Protein AF-A0A8H4V4K2-F1 (afdb_monomer)

Sequence (209 aa):
MARGRGGNNQKRHMGRNEYFRQKRDDGNDREVKKDRNDEEQAQKKRKIENGEVSVPIYATQFSAEDIAAEERRPKKKVAVMIGYSGTGYHGMQLSPTEKTIEGDLFAAFVAAGAISKANAADPKKSSLVRCARTDRGVHAAGNVVSLKLIVEDPDIVKKINDNLNPQIRVWGYETVTKGFSCYQLCDSRMYEYLIPTHCFLPPHPSTHL

pLDDT: mean 86.96, std 14.96, range [31.67, 98.56]

Nearest PDB structures (foldseek):
  7r9g-assembly1_A-2  TM=9.552E-01  e=1.591E-13  Saccharomyces cerevisiae
  4nz6-assembly1_A  TM=9.590E-01  e=2.222E-11  Homo sapiens
  4nz6-assembly2_B  TM=9.434E-01  e=3.619E-11  Homo sapiens
  4j37-assembly1_A  TM=9.431E-01  e=5.546E-11  Homo sapiens
  4its-assembly1_A  TM=9.513E-01  e=9.033E-11  Homo sapiens

Secondary structure (DSSP, 8-state):
-------SSGGGS--HHHHHHHHHHHHHHHHHHHHHHHHHHHHHHHHHHTTSSPPPTT-----HHHHHSS--PPPEEEEEEEEE--TTS--SS--SSS--HHHHHHHHHHHTTSS-GGGTT-GGGGT-EES----TT--EEEEEEEEEE---STTHHHHHHHTS-TTEEEEEEEE--TT--TTTS-----------GGGGSPPPTT---

Solvent-accessible surface area (backbone atoms only — not comparable to full-atom values): 12306 Å² total; per-residue (Å²): 144,81,88,79,90,82,86,80,74,72,79,83,75,60,51,75,69,56,50,55,50,51,52,50,51,58,45,52,55,49,48,58,53,47,53,52,53,53,49,54,51,51,54,54,50,50,35,38,74,70,66,77,38,80,78,38,76,44,40,49,86,70,54,73,65,62,42,69,70,51,80,90,71,76,67,43,33,30,41,36,37,30,28,35,60,17,70,93,27,64,11,41,52,76,43,57,85,51,60,14,52,45,27,54,50,49,41,11,31,34,74,46,57,25,34,55,64,87,41,29,60,39,64,73,77,33,55,65,42,55,42,68,85,42,55,63,49,46,63,36,82,76,41,40,35,18,30,44,32,40,68,88,54,92,58,46,57,57,45,26,40,77,57,35,61,91,57,42,42,62,80,46,72,45,84,49,60,88,84,68,44,48,45,80,72,53,86,79,85,90,85,84,84,94,70,69,74,74,77,73,55,76,78,58,94,87,62,83,127

Foldseek 3Di:
DDDDDDPDPPVVPDDPVRVVVVVVVVVVVVVVVVVVVVVVVVVVVVCCVVVVDPQQLLADADDPVQLVPDDDADWFKKKWKKWFFLPLFQWQDRDSYTHHPVSLLLSLLVQLQFDRNVCRRDQVVFVKAWQDTTGHRDTGGITIIITITRCPDVCSQVSSVVSHDPRMHTPDMDGDDPPDHSNVPDDDDDDDDDDPPCVPDDPDPPDDD

Structure (mmCIF, N/CA/C/O backbone):
data_AF-A0A8H4V4K2-F1
#
_entry.id   AF-A0A8H4V4K2-F1
#
loop_
_atom_site.group_PDB
_atom_site.id
_atom_site.type_symbol
_atom_site.label_atom_id
_atom_site.label_alt_id
_atom_site.label_comp_id
_atom_site.label_asym_id
_atom_site.label_entity_id
_atom_site.label_seq_id
_atom_site.pdbx_PDB_ins_code
_atom_site.Cartn_x
_atom_site.Cartn_y
_atom_site.Cartn_z
_atom_site.occupancy
_atom_site.B_iso_or_equiv
_atom_site.auth_seq_id
_atom_site.auth_comp_id
_atom_site.auth_asym_id
_atom_site.auth_atom_id
_atom_site.pdbx_PDB_model_num
ATOM 1 N N . MET A 1 1 ? 28.952 28.491 10.799 1.00 36.34 1 MET A N 1
ATOM 2 C CA . MET A 1 1 ? 27.536 28.113 11.008 1.00 36.34 1 MET A CA 1
ATOM 3 C C . MET A 1 1 ? 27.398 26.607 10.816 1.00 36.34 1 MET A C 1
ATOM 5 O O . MET A 1 1 ? 27.381 26.151 9.685 1.00 36.34 1 MET A O 1
ATOM 9 N N . ALA A 1 2 ? 27.362 25.833 11.902 1.00 31.67 2 ALA A N 1
ATOM 10 C CA . ALA A 1 2 ? 27.159 24.384 11.865 1.00 31.67 2 ALA A CA 1
ATOM 11 C C . ALA A 1 2 ? 26.102 24.022 12.917 1.00 31.67 2 ALA A C 1
ATOM 13 O O . ALA A 1 2 ? 26.291 24.281 14.103 1.00 31.67 2 ALA A O 1
ATOM 14 N N . ARG A 1 3 ? 24.953 23.492 12.478 1.00 37.31 3 ARG A N 1
ATOM 15 C CA . ARG A 1 3 ? 23.871 23.032 13.360 1.00 37.31 3 ARG A CA 1
ATOM 16 C C . ARG A 1 3 ? 24.157 21.587 13.769 1.00 37.31 3 ARG A C 1
ATOM 18 O O . ARG A 1 3 ? 24.018 20.673 12.960 1.00 37.31 3 ARG A O 1
ATOM 25 N N . GLY A 1 4 ? 24.587 21.402 15.015 1.00 33.19 4 GLY A N 1
ATOM 26 C CA . GLY A 1 4 ? 24.860 20.097 15.609 1.00 33.19 4 GLY A CA 1
ATOM 27 C C . GLY A 1 4 ? 23.588 19.278 15.835 1.00 33.19 4 GLY A C 1
ATOM 28 O O . GLY A 1 4 ? 22.634 19.737 16.460 1.00 33.19 4 GLY A O 1
ATOM 29 N N . ARG A 1 5 ? 23.600 18.038 15.337 1.00 45.97 5 ARG A N 1
ATOM 30 C CA . ARG A 1 5 ? 22.700 16.953 15.744 1.00 45.97 5 ARG A CA 1
ATOM 31 C C . ARG A 1 5 ? 23.071 16.526 17.166 1.00 45.97 5 ARG A C 1
ATOM 33 O O . ARG A 1 5 ? 24.151 15.988 17.375 1.00 45.97 5 ARG A O 1
ATOM 40 N N . GLY A 1 6 ? 22.172 16.721 18.123 1.00 38.62 6 GLY A N 1
ATOM 41 C CA . GLY A 1 6 ? 22.368 16.274 19.502 1.00 38.62 6 GLY A CA 1
ATOM 42 C C . GLY A 1 6 ? 21.036 16.156 20.224 1.00 38.62 6 GLY A C 1
ATOM 43 O O . GLY A 1 6 ? 20.656 17.046 20.968 1.00 38.62 6 GLY A O 1
ATOM 44 N N . GLY A 1 7 ? 20.296 15.078 19.976 1.00 42.97 7 GLY A N 1
ATOM 45 C CA . GLY A 1 7 ? 18.963 14.894 20.547 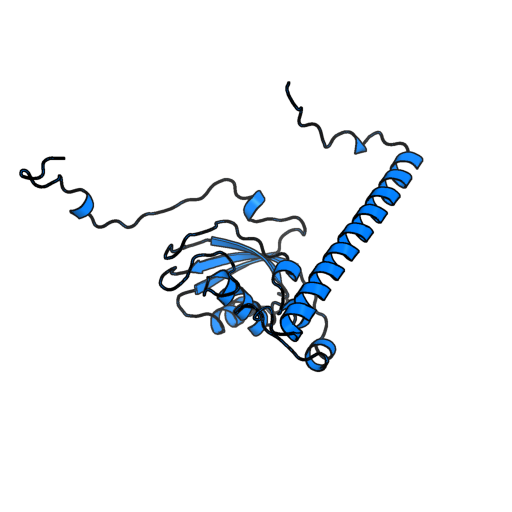1.00 42.97 7 GLY A CA 1
ATOM 46 C C . GLY A 1 7 ? 18.702 13.448 20.923 1.00 42.97 7 GLY A C 1
ATOM 47 O O . GLY A 1 7 ? 17.895 12.798 20.274 1.00 42.97 7 GLY A O 1
ATOM 48 N N . ASN A 1 8 ? 19.402 12.929 21.938 1.00 46.03 8 ASN A N 1
ATOM 49 C CA . ASN A 1 8 ? 18.908 11.753 22.672 1.00 46.03 8 ASN A CA 1
ATOM 50 C C . ASN A 1 8 ? 19.515 11.516 24.070 1.00 46.03 8 ASN A C 1
ATOM 52 O O . ASN A 1 8 ? 19.038 10.634 24.775 1.00 46.03 8 ASN A O 1
ATOM 56 N N . ASN A 1 9 ? 20.498 12.309 24.524 1.00 44.25 9 ASN A N 1
ATOM 57 C CA . ASN A 1 9 ? 21.134 12.105 25.839 1.00 44.25 9 ASN A CA 1
ATOM 58 C C . ASN A 1 9 ? 20.601 12.987 26.989 1.00 44.25 9 ASN A C 1
ATOM 60 O O . ASN A 1 9 ? 20.901 12.700 28.142 1.00 44.25 9 ASN A O 1
ATOM 64 N N . GLN A 1 10 ? 19.771 14.007 26.733 1.00 49.66 10 GLN A N 1
ATOM 65 C CA . GLN A 1 10 ? 19.288 14.920 27.792 1.00 49.66 10 GLN A CA 1
ATOM 66 C C . GLN A 1 10 ? 18.254 14.301 28.749 1.00 49.66 10 GLN A C 1
ATOM 68 O O . GLN A 1 10 ? 18.107 14.756 29.878 1.00 49.66 10 GLN A O 1
ATOM 73 N N . LYS A 1 11 ? 17.559 13.226 28.352 1.00 51.91 11 LYS A N 1
ATOM 74 C CA . LYS A 1 11 ? 16.474 12.636 29.164 1.00 51.91 11 LYS A CA 1
ATOM 75 C C . LYS A 1 11 ? 16.954 11.882 30.409 1.00 51.91 11 LYS A C 1
ATOM 77 O O . LYS A 1 11 ? 16.136 11.567 31.265 1.00 51.91 11 LYS A O 1
ATOM 82 N N . ARG A 1 12 ? 18.252 11.574 30.512 1.00 51.31 12 ARG A N 1
ATOM 83 C CA . ARG A 1 12 ? 18.821 10.799 31.629 1.00 51.31 12 ARG A CA 1
ATOM 84 C C . ARG A 1 12 ? 19.111 11.637 32.883 1.00 51.31 12 ARG A C 1
ATOM 86 O O . ARG A 1 12 ? 19.290 11.052 33.941 1.00 51.31 12 ARG A O 1
ATOM 93 N N . HIS A 1 13 ? 19.108 12.968 32.774 1.00 54.88 13 HIS A N 1
ATOM 94 C CA . HIS A 1 13 ? 19.463 13.898 33.858 1.00 54.88 13 HIS A CA 1
ATOM 95 C C . HIS A 1 13 ? 18.338 14.876 34.244 1.00 54.88 13 HIS A C 1
ATOM 97 O O . HIS A 1 13 ? 18.591 15.879 34.902 1.00 54.88 13 HIS A O 1
ATOM 103 N N . MET A 1 14 ? 17.094 14.608 33.840 1.00 63.53 14 MET A N 1
ATOM 104 C CA . MET A 1 14 ? 15.964 15.494 34.141 1.00 63.53 14 MET A CA 1
ATOM 105 C C . MET A 1 14 ? 15.495 15.323 35.589 1.00 63.53 14 MET A C 1
ATOM 107 O O . MET A 1 14 ? 15.204 14.208 36.030 1.00 63.53 14 MET A O 1
ATOM 111 N N . GLY A 1 15 ? 15.365 16.434 36.318 1.00 71.88 15 GLY A N 1
ATOM 112 C CA . GLY A 1 15 ? 14.760 16.438 37.648 1.00 71.88 15 GLY A CA 1
ATOM 113 C C . GLY A 1 15 ? 13.276 16.055 37.589 1.00 71.88 15 GLY A C 1
ATOM 114 O O . GLY A 1 15 ? 12.582 16.345 36.614 1.00 71.88 15 GLY A O 1
ATOM 115 N N . ARG A 1 16 ? 12.749 15.427 38.651 1.00 68.69 16 ARG A N 1
ATOM 116 C CA . ARG A 1 16 ? 11.359 14.922 38.709 1.00 68.69 16 ARG A CA 1
ATOM 117 C C . ARG A 1 16 ? 10.318 15.980 38.306 1.00 68.69 16 ARG A C 1
ATOM 119 O O . ARG A 1 16 ? 9.419 15.681 37.526 1.00 68.69 16 ARG A O 1
ATOM 126 N N . ASN A 1 17 ? 10.465 17.218 38.783 1.00 68.56 17 ASN A N 1
ATOM 127 C CA . ASN A 1 17 ? 9.559 18.326 38.448 1.00 68.56 17 ASN A CA 1
ATOM 128 C C . ASN A 1 17 ? 9.673 18.780 36.984 1.00 68.56 17 ASN A C 1
ATOM 130 O O . ASN A 1 17 ? 8.670 19.145 36.375 1.00 68.56 17 ASN A O 1
ATOM 134 N N . GLU A 1 18 ? 10.872 18.728 36.411 1.00 70.12 18 GLU A N 1
ATOM 135 C CA . GLU A 1 18 ? 11.143 19.093 35.018 1.00 70.12 18 GLU A CA 1
ATOM 136 C C . GLU A 1 18 ? 10.547 18.058 34.055 1.00 70.12 18 GLU A C 1
ATOM 138 O O . GLU A 1 18 ? 9.892 18.413 33.078 1.00 70.12 18 GLU A O 1
ATOM 143 N N . TYR A 1 19 ? 10.649 16.770 34.406 1.00 66.75 19 TYR A N 1
ATOM 144 C CA . TYR A 1 19 ? 9.988 15.676 33.692 1.00 66.75 19 TYR A CA 1
ATOM 145 C C . TYR A 1 19 ? 8.457 15.822 33.686 1.00 66.75 19 TYR A C 1
ATOM 147 O O . TYR A 1 19 ? 7.816 15.606 32.657 1.00 66.75 19 TYR A O 1
ATOM 155 N N . PHE A 1 20 ? 7.853 16.207 34.819 1.00 67.50 20 PHE A N 1
ATOM 156 C CA . PHE A 1 20 ? 6.406 16.435 34.895 1.00 67.50 20 PHE A CA 1
ATOM 157 C C . PHE A 1 20 ? 5.950 17.670 34.106 1.00 67.50 20 PHE A C 1
ATOM 159 O O . PHE A 1 20 ? 4.888 17.607 33.488 1.00 67.50 20 PHE A O 1
ATOM 166 N N . ARG A 1 21 ? 6.732 18.761 34.080 1.00 65.50 21 ARG A N 1
ATOM 167 C CA . ARG A 1 21 ? 6.444 19.938 33.235 1.00 65.50 21 ARG A CA 1
ATOM 168 C C . ARG A 1 21 ? 6.531 19.599 31.749 1.00 65.50 21 ARG A C 1
ATOM 170 O O . ARG A 1 21 ? 5.562 19.828 31.038 1.00 65.50 21 ARG A O 1
ATOM 177 N N . GLN A 1 22 ? 7.603 18.936 31.313 1.00 71.00 22 GLN A N 1
ATOM 178 C CA . GLN A 1 22 ? 7.749 18.508 29.919 1.00 71.00 22 GLN A CA 1
ATOM 179 C C . GLN A 1 22 ? 6.632 17.548 29.488 1.00 71.00 22 GLN A C 1
ATOM 181 O O . GLN A 1 22 ? 6.128 17.661 28.380 1.00 71.00 22 GLN A O 1
ATOM 186 N N . LYS A 1 23 ? 6.180 16.634 30.362 1.00 60.69 23 LYS A N 1
ATOM 187 C CA . LYS A 1 23 ? 5.019 15.775 30.068 1.00 60.69 23 LYS A CA 1
ATOM 188 C C . LYS A 1 23 ? 3.708 16.546 29.900 1.00 60.69 23 LYS A C 1
ATOM 190 O O . LYS A 1 23 ? 2.854 16.082 29.150 1.00 60.69 23 LYS A O 1
ATOM 195 N N . ARG A 1 24 ? 3.522 17.656 30.624 1.00 63.94 24 ARG A N 1
ATOM 196 C CA . ARG A 1 24 ? 2.344 18.525 30.482 1.00 63.94 24 ARG A CA 1
ATOM 197 C C . ARG A 1 24 ? 2.406 19.311 29.176 1.00 63.94 24 ARG A C 1
ATOM 199 O O . ARG A 1 24 ? 1.416 19.305 28.455 1.00 63.94 24 ARG A O 1
ATOM 206 N N . ASP A 1 25 ? 3.566 19.870 28.837 1.00 63.09 25 ASP A N 1
ATOM 207 C CA . ASP A 1 25 ? 3.775 20.569 27.561 1.00 63.09 25 ASP A CA 1
ATOM 208 C C . ASP A 1 25 ? 3.631 19.611 26.366 1.00 63.09 25 ASP A C 1
ATOM 210 O O . ASP A 1 25 ? 2.855 19.882 25.455 1.00 63.09 25 ASP A O 1
ATOM 214 N N . ASP A 1 26 ? 4.251 18.424 26.420 1.00 65.88 26 ASP A N 1
ATOM 215 C CA . ASP A 1 26 ? 4.083 17.361 25.416 1.00 65.88 26 ASP A CA 1
ATOM 216 C C . ASP A 1 26 ? 2.619 16.889 25.302 1.00 65.88 26 ASP A C 1
ATOM 218 O O . ASP A 1 26 ? 2.197 16.410 24.247 1.00 65.88 26 ASP A O 1
ATOM 222 N N . GLY A 1 27 ? 1.858 16.945 26.400 1.00 70.00 27 GLY A N 1
ATOM 223 C CA . GLY A 1 27 ? 0.431 16.624 26.440 1.00 70.00 27 GLY A CA 1
ATOM 224 C C . GLY A 1 27 ? -0.405 17.676 25.718 1.00 70.00 27 GLY A C 1
ATOM 225 O O . GLY A 1 27 ? -1.161 17.331 24.813 1.00 70.00 27 GLY A O 1
ATOM 226 N N . ASN A 1 28 ? -0.184 18.947 26.053 1.00 71.25 28 ASN A N 1
ATOM 227 C CA . ASN A 1 28 ? -0.847 20.094 25.437 1.00 71.25 28 ASN A CA 1
ATOM 228 C C . ASN A 1 28 ? -0.543 20.169 23.927 1.00 71.25 28 ASN A C 1
ATOM 230 O O . ASN A 1 28 ? -1.443 20.296 23.103 1.00 71.25 28 ASN A O 1
ATOM 234 N N . ASP A 1 29 ? 0.714 19.945 23.533 1.00 69.75 29 ASP A N 1
ATOM 235 C CA . ASP A 1 29 ? 1.126 19.892 22.126 1.00 69.75 29 ASP A CA 1
ATOM 236 C C . ASP A 1 29 ? 0.447 18.762 21.338 1.00 69.75 29 ASP A C 1
ATOM 238 O O . ASP A 1 29 ? 0.204 18.884 20.132 1.00 69.75 29 ASP A O 1
ATOM 242 N N . ARG A 1 30 ? 0.172 17.623 21.986 1.00 69.12 30 ARG A N 1
ATOM 243 C CA . ARG A 1 30 ? -0.548 16.504 21.361 1.00 69.12 30 ARG A CA 1
ATOM 244 C C . ARG A 1 30 ? -2.029 16.804 21.204 1.00 69.12 30 ARG A C 1
ATOM 246 O O . ARG A 1 30 ? -2.575 16.436 20.167 1.00 69.12 30 ARG A O 1
ATOM 253 N N . GLU A 1 31 ? -2.650 17.442 22.191 1.00 72.38 31 GLU A N 1
ATOM 254 C CA . GLU A 1 31 ? -4.051 17.871 22.124 1.00 72.38 31 GLU A CA 1
ATOM 255 C C . GLU A 1 31 ? -4.243 18.898 21.008 1.00 72.38 31 GLU A C 1
ATOM 257 O O . GLU A 1 31 ? -5.006 18.641 20.082 1.00 72.38 31 GLU A O 1
ATOM 262 N N . VAL A 1 32 ? -3.417 19.947 20.964 1.00 75.00 32 VAL A N 1
ATOM 263 C CA . VAL A 1 32 ? -3.461 20.962 19.897 1.00 75.00 32 VAL A CA 1
ATOM 264 C C . VAL A 1 32 ? -3.261 20.346 18.504 1.00 75.00 32 VAL A C 1
ATOM 266 O O . VAL A 1 32 ? -3.920 20.733 17.540 1.00 75.00 32 VAL A O 1
ATOM 269 N N . LYS A 1 33 ? -2.357 19.365 18.359 1.00 72.25 33 LYS A N 1
ATOM 270 C CA . LYS A 1 33 ? -2.170 18.641 17.086 1.00 72.25 33 LYS A CA 1
ATOM 271 C C . LYS A 1 33 ? -3.365 17.767 16.720 1.00 72.25 33 LYS A C 1
ATOM 273 O O . LYS A 1 33 ? -3.628 17.584 15.532 1.00 72.25 33 LYS A O 1
ATOM 278 N N . LYS A 1 34 ? -4.034 17.176 17.707 1.00 74.00 34 LYS A N 1
ATOM 279 C CA . LYS A 1 34 ? -5.219 16.350 17.485 1.00 74.00 34 LYS A CA 1
ATOM 280 C C . LYS A 1 34 ? -6.385 17.221 17.022 1.00 74.00 34 LYS A C 1
ATOM 282 O O . LYS A 1 34 ? -6.943 16.917 15.975 1.00 74.00 34 LYS A O 1
ATOM 287 N N . ASP A 1 35 ? -6.648 18.327 17.711 1.00 75.44 35 ASP A N 1
ATOM 288 C CA . ASP A 1 35 ? -7.745 19.241 17.380 1.00 75.44 35 ASP A CA 1
ATOM 289 C C . ASP A 1 35 ? -7.597 19.808 15.966 1.00 75.44 35 ASP A C 1
ATOM 291 O O . ASP A 1 35 ? -8.531 19.740 15.172 1.00 75.44 35 ASP A O 1
ATOM 295 N N . ARG A 1 36 ? -6.386 20.240 15.583 1.00 76.88 36 ARG A N 1
ATOM 296 C CA . ARG A 1 36 ? -6.112 20.686 14.204 1.00 76.88 36 ARG A CA 1
ATOM 297 C C . ARG A 1 36 ? -6.388 19.604 13.159 1.00 76.88 36 ARG A C 1
ATOM 299 O O . ARG A 1 36 ? -6.969 19.893 12.119 1.00 76.88 36 ARG A O 1
ATOM 306 N N . ASN A 1 37 ? -5.977 18.361 13.419 1.00 75.31 37 ASN A N 1
ATOM 307 C CA . ASN A 1 37 ? -6.238 17.255 12.494 1.00 75.31 37 ASN A CA 1
ATOM 308 C C . ASN A 1 37 ? -7.740 16.951 12.386 1.00 75.31 37 ASN A C 1
ATOM 310 O O . ASN A 1 37 ? -8.224 16.659 11.292 1.00 75.31 37 ASN A O 1
ATOM 314 N N . ASP A 1 38 ? -8.467 17.008 13.503 1.00 76.88 38 ASP A N 1
ATOM 315 C CA . ASP A 1 38 ? -9.909 16.761 13.547 1.00 76.88 38 ASP A CA 1
ATOM 316 C C . ASP A 1 38 ? -10.675 17.881 12.808 1.00 76.88 38 ASP A C 1
ATOM 318 O O . ASP A 1 38 ? -11.575 17.594 12.013 1.00 76.88 38 ASP A O 1
ATOM 322 N N . GLU A 1 39 ? -10.259 19.143 12.964 1.00 79.44 39 GLU A N 1
ATOM 323 C CA . GLU A 1 39 ? -10.782 20.295 12.216 1.00 79.44 39 GLU A CA 1
ATOM 324 C C . GLU A 1 39 ? -10.517 20.190 10.708 1.00 79.44 39 GLU A C 1
ATOM 326 O O . GLU A 1 39 ? -11.439 20.366 9.907 1.00 79.44 39 GLU A O 1
ATOM 331 N N . GLU A 1 40 ? -9.290 19.854 10.298 1.00 78.19 40 GLU A N 1
ATOM 332 C CA . GLU A 1 40 ? -8.949 19.638 8.886 1.00 78.19 40 GLU A CA 1
ATOM 333 C C . GLU A 1 40 ? -9.799 18.516 8.268 1.00 78.19 40 GLU A C 1
ATOM 335 O O . GLU A 1 40 ? -10.280 18.639 7.135 1.00 78.19 40 GLU A O 1
ATOM 340 N N . GLN A 1 41 ? -10.033 17.426 9.010 1.00 74.44 41 GLN A N 1
ATOM 341 C CA . GLN A 1 41 ? -10.903 16.339 8.557 1.00 74.44 41 GLN A CA 1
ATOM 342 C C . GLN A 1 41 ? -12.362 16.783 8.439 1.00 74.44 41 GLN A C 1
ATOM 344 O O . GLN A 1 41 ? -13.010 16.459 7.441 1.00 74.44 41 GLN A O 1
ATOM 349 N N . ALA A 1 42 ? -12.874 17.543 9.408 1.00 77.19 42 ALA A N 1
ATOM 350 C CA . ALA A 1 42 ? -14.234 18.068 9.375 1.00 77.19 42 ALA A CA 1
ATOM 351 C C . ALA A 1 42 ? -14.441 19.032 8.197 1.00 77.19 42 ALA A C 1
ATOM 353 O O . ALA A 1 42 ? -15.433 18.920 7.477 1.00 77.19 42 ALA A O 1
ATOM 354 N N . GLN A 1 43 ? -13.485 19.929 7.941 1.00 79.88 43 GLN A N 1
ATOM 355 C CA . GLN A 1 43 ? -13.515 20.823 6.781 1.00 79.88 43 GLN A CA 1
ATOM 356 C C . GLN A 1 43 ? -13.497 20.041 5.469 1.00 79.88 43 GLN A C 1
ATOM 358 O O . GLN A 1 43 ? -14.294 20.319 4.574 1.00 79.88 43 GLN A O 1
ATOM 363 N N . LYS A 1 44 ? -12.629 19.030 5.353 1.00 75.56 44 LYS A N 1
ATOM 364 C CA . LYS A 1 44 ? -12.569 18.189 4.155 1.00 75.56 44 LYS A CA 1
ATOM 365 C C . LYS A 1 44 ? -13.880 17.433 3.929 1.00 75.56 44 LYS A C 1
ATOM 367 O O . LYS A 1 44 ? -14.331 17.347 2.792 1.00 75.56 44 LYS A O 1
ATOM 372 N N . LYS A 1 45 ? -14.509 16.931 4.996 1.00 76.62 45 LYS A N 1
ATOM 373 C CA . LYS A 1 45 ? -15.806 16.250 4.919 1.00 76.62 45 LYS A CA 1
ATOM 374 C C . LYS A 1 45 ? -16.918 17.194 4.447 1.00 76.62 45 LYS A C 1
ATOM 376 O O . LYS A 1 45 ? -17.640 16.836 3.527 1.00 76.62 45 LYS A O 1
ATOM 381 N N . ARG A 1 46 ? -16.975 18.421 4.981 1.00 79.12 46 ARG A N 1
ATOM 382 C CA . ARG A 1 46 ? -17.926 19.461 4.539 1.00 79.12 46 ARG A CA 1
ATOM 383 C C . ARG A 1 46 ? -17.765 19.807 3.060 1.00 79.12 46 ARG A C 1
ATOM 385 O O . ARG A 1 46 ? -18.751 19.909 2.349 1.00 79.12 46 ARG A O 1
ATOM 392 N N . LYS A 1 47 ? -16.527 19.943 2.576 1.00 79.56 47 LYS A N 1
ATOM 393 C CA . LYS A 1 47 ? -16.263 20.212 1.151 1.00 79.56 47 LYS A CA 1
ATOM 394 C C . LYS A 1 47 ? -16.722 19.074 0.238 1.00 79.56 47 LYS A C 1
ATOM 396 O O . LYS A 1 47 ? -17.174 19.333 -0.870 1.00 79.56 47 LYS A O 1
ATOM 401 N N . ILE A 1 48 ? -16.616 17.830 0.703 1.00 79.25 48 ILE A N 1
ATOM 402 C CA . ILE A 1 48 ? -17.132 16.662 -0.022 1.00 79.25 48 ILE A CA 1
ATOM 403 C C . ILE A 1 48 ? -18.667 16.664 -0.024 1.00 79.25 48 ILE A C 1
ATOM 405 O O . ILE A 1 48 ? -19.266 16.471 -1.075 1.00 79.25 48 ILE A O 1
ATOM 409 N N . GLU A 1 49 ? -19.303 16.929 1.122 1.00 77.38 49 GLU A N 1
ATOM 410 C CA . GLU A 1 49 ? -20.770 17.020 1.245 1.00 77.38 49 GLU A CA 1
ATOM 411 C C . GLU A 1 49 ? -21.355 18.159 0.391 1.00 77.38 49 GLU A C 1
ATOM 413 O O . GLU A 1 49 ? -22.392 17.982 -0.242 1.00 77.38 49 GLU A O 1
ATOM 418 N N . ASN A 1 50 ? -20.650 19.290 0.292 1.00 78.19 50 ASN A N 1
ATOM 419 C CA . ASN A 1 50 ? -21.024 20.424 -0.557 1.00 78.19 50 ASN A CA 1
ATOM 420 C C . ASN A 1 50 ? -20.723 20.203 -2.055 1.00 78.19 50 ASN A C 1
ATOM 422 O O . ASN A 1 50 ? -20.997 21.086 -2.865 1.00 78.19 50 ASN A O 1
ATOM 426 N N . GLY A 1 51 ? -20.126 19.067 -2.437 1.00 74.88 51 GLY A N 1
ATOM 427 C CA . GLY A 1 51 ? -19.767 18.759 -3.826 1.00 74.88 51 GLY A CA 1
ATOM 428 C C . GLY A 1 51 ? -18.565 19.538 -4.379 1.00 74.88 51 GLY A C 1
ATOM 429 O O . GLY A 1 51 ? -18.258 19.420 -5.561 1.00 74.88 51 GLY A O 1
ATOM 430 N N . GLU A 1 52 ? -17.852 20.304 -3.546 1.00 75.69 52 GLU A N 1
ATOM 431 C CA . GLU A 1 52 ? -16.658 21.067 -3.948 1.00 75.69 52 GLU A CA 1
ATOM 432 C C . GLU A 1 52 ? -15.446 20.160 -4.210 1.00 75.69 52 GLU A C 1
ATOM 434 O O . GLU A 1 52 ? -14.521 20.534 -4.933 1.00 75.69 52 GLU A O 1
ATOM 439 N N . VAL A 1 53 ? -15.418 18.974 -3.594 1.00 75.06 53 VAL A N 1
ATOM 440 C CA . VAL A 1 53 ? -14.321 18.004 -3.700 1.00 75.06 53 VAL A CA 1
ATOM 441 C C . VAL A 1 53 ? -14.896 16.608 -3.900 1.00 75.06 53 VAL A C 1
ATOM 443 O O . VAL A 1 53 ? -15.698 16.140 -3.096 1.00 75.06 53 VAL A O 1
ATOM 446 N N . SER A 1 54 ? -14.450 15.908 -4.942 1.00 78.69 54 SER A N 1
ATOM 447 C CA . SER A 1 54 ? -14.850 14.521 -5.168 1.00 78.69 54 SER A CA 1
ATOM 448 C C . SER A 1 54 ? -14.258 13.578 -4.115 1.00 78.69 54 SER A C 1
ATOM 450 O O . SER A 1 54 ? -13.163 13.784 -3.577 1.00 78.69 54 SER A O 1
ATOM 452 N N . VAL A 1 55 ? -14.997 12.511 -3.811 1.00 82.06 55 VAL A N 1
ATOM 453 C CA . VAL A 1 55 ? -14.505 11.435 -2.948 1.00 82.06 55 VAL A CA 1
ATOM 454 C C . VAL A 1 55 ? -13.302 10.781 -3.641 1.00 82.06 55 VAL A C 1
ATOM 456 O O . VAL A 1 55 ? -13.404 10.454 -4.824 1.00 82.06 55 VAL A O 1
ATOM 459 N N . PRO A 1 56 ? -12.166 10.578 -2.945 1.00 87.00 56 PRO A N 1
ATOM 460 C CA . PRO A 1 56 ? -11.030 9.879 -3.531 1.00 87.00 56 PRO A CA 1
ATOM 461 C C . PRO A 1 56 ? -11.437 8.490 -4.025 1.00 87.00 56 PRO A C 1
ATOM 463 O O . PRO A 1 56 ? -12.101 7.763 -3.289 1.00 87.00 56 PRO A O 1
ATOM 466 N N . ILE A 1 57 ? -10.980 8.080 -5.210 1.00 89.62 57 ILE A N 1
ATOM 467 C CA . ILE A 1 57 ? -11.379 6.796 -5.820 1.00 89.62 57 ILE A CA 1
ATOM 468 C C . ILE A 1 57 ? -11.053 5.560 -4.961 1.00 89.62 57 ILE A C 1
ATOM 470 O O . ILE A 1 57 ? -11.666 4.511 -5.121 1.00 89.62 57 ILE A O 1
ATOM 474 N N . TYR A 1 58 ? -10.083 5.673 -4.050 1.00 84.88 58 TYR A N 1
ATOM 475 C CA . TYR A 1 58 ? -9.653 4.600 -3.150 1.00 84.88 58 TYR A CA 1
ATOM 476 C C . TYR A 1 58 ? -10.429 4.566 -1.823 1.00 84.88 58 TYR A C 1
ATOM 478 O O . TYR A 1 58 ? -10.215 3.668 -1.009 1.00 84.88 58 TYR A O 1
ATOM 486 N N . ALA A 1 59 ? -11.258 5.574 -1.540 1.00 88.38 59 ALA A N 1
ATOM 487 C CA . ALA A 1 59 ? -11.982 5.672 -0.281 1.00 88.38 59 ALA A CA 1
ATOM 488 C C . ALA A 1 59 ? -13.269 4.845 -0.360 1.00 88.38 59 ALA A C 1
ATOM 490 O O . ALA A 1 59 ? -14.186 5.177 -1.106 1.00 88.38 59 ALA A O 1
ATOM 491 N N . THR A 1 60 ? -13.357 3.787 0.444 1.00 88.56 60 THR A N 1
ATOM 492 C CA . THR A 1 60 ? -14.596 3.010 0.575 1.00 88.56 60 THR A CA 1
ATOM 493 C C . THR A 1 60 ? -15.463 3.635 1.663 1.00 88.56 60 THR A C 1
ATOM 495 O O . THR A 1 60 ? -15.007 3.832 2.793 1.00 88.56 60 THR A O 1
ATOM 498 N N . GLN A 1 61 ? -16.705 3.973 1.322 1.00 87.88 61 GLN A N 1
ATOM 499 C CA . GLN A 1 61 ? -17.669 4.548 2.256 1.00 87.88 61 GLN A CA 1
ATOM 500 C C . GLN A 1 61 ? -18.617 3.468 2.777 1.00 87.88 61 GLN A C 1
ATOM 502 O O . GLN A 1 61 ? -19.063 2.607 2.027 1.00 87.88 61 GLN A O 1
ATOM 507 N N . PHE A 1 62 ? -18.925 3.543 4.067 1.00 89.75 62 PHE A N 1
ATOM 508 C CA . PHE A 1 62 ? -19.884 2.681 4.754 1.00 89.75 62 PHE A CA 1
ATOM 509 C C . PHE A 1 62 ? -20.872 3.561 5.523 1.00 89.75 62 PHE A C 1
ATOM 511 O O . PHE A 1 62 ? -20.515 4.681 5.910 1.00 89.75 62 PHE A O 1
ATOM 518 N N . SER A 1 63 ? -22.095 3.072 5.749 1.00 88.88 63 SER A N 1
ATOM 519 C CA . SER A 1 63 ? -23.083 3.804 6.547 1.00 88.88 63 SER A CA 1
ATOM 520 C C . SER A 1 63 ? -22.635 3.908 8.012 1.00 88.88 63 SER A C 1
ATOM 522 O O . SER A 1 63 ? -21.807 3.132 8.496 1.00 88.88 63 SER A O 1
ATOM 524 N N . ALA A 1 64 ? -23.174 4.884 8.747 1.00 87.94 64 ALA A N 1
ATOM 525 C CA . ALA A 1 64 ? -22.882 5.012 10.174 1.00 87.94 64 ALA A CA 1
ATOM 526 C C . ALA A 1 64 ? -23.356 3.778 10.964 1.00 87.94 64 ALA A C 1
ATOM 528 O O . ALA A 1 64 ? -22.672 3.352 11.895 1.00 87.94 64 ALA A O 1
ATOM 529 N N . GLU A 1 65 ? -24.478 3.182 10.554 1.00 89.00 65 GLU A N 1
ATOM 530 C CA . GLU A 1 65 ? -25.015 1.941 11.119 1.00 89.00 65 GLU A CA 1
ATOM 531 C C . GLU A 1 65 ? -24.060 0.766 10.881 1.00 89.00 65 GLU A C 1
ATOM 533 O O . GLU A 1 65 ? -23.725 0.051 11.823 1.00 89.00 65 GLU A O 1
ATOM 538 N N . ASP A 1 66 ? -23.531 0.623 9.660 1.00 89.75 66 ASP A N 1
ATOM 539 C CA . ASP A 1 66 ? -22.579 -0.435 9.302 1.00 89.75 66 ASP A CA 1
ATOM 540 C C . ASP A 1 66 ? -21.270 -0.341 10.082 1.00 89.75 66 ASP A C 1
ATOM 542 O O . ASP A 1 66 ? -20.649 -1.361 10.390 1.00 89.75 66 ASP A O 1
ATOM 546 N N . ILE A 1 67 ? -20.821 0.886 10.353 1.00 89.44 67 ILE A N 1
ATOM 547 C CA . ILE A 1 67 ? -19.618 1.154 11.141 1.00 89.44 67 ILE A CA 1
ATOM 548 C C . ILE A 1 67 ? -19.877 0.865 12.623 1.00 89.44 67 ILE A C 1
ATOM 550 O O . ILE A 1 67 ? -19.001 0.323 13.293 1.00 89.44 67 ILE A O 1
ATOM 554 N N . ALA A 1 68 ? -21.053 1.224 13.145 1.00 88.25 68 ALA A N 1
ATOM 555 C CA . ALA A 1 68 ? -21.420 0.983 14.540 1.00 88.25 68 ALA A CA 1
ATOM 556 C C . ALA A 1 68 ? -21.661 -0.506 14.836 1.00 88.25 68 ALA A C 1
ATOM 558 O O . ALA A 1 68 ? -21.358 -0.962 15.937 1.00 88.25 68 ALA A O 1
ATOM 559 N N . ALA A 1 69 ? -22.169 -1.255 13.855 1.00 91.00 69 ALA A N 1
ATOM 560 C CA . ALA A 1 69 ? -22.390 -2.694 13.948 1.00 91.00 69 ALA A CA 1
ATOM 561 C C . ALA A 1 69 ? -21.098 -3.526 13.828 1.00 91.00 69 ALA A C 1
ATOM 563 O O . ALA A 1 69 ? -21.095 -4.705 14.176 1.00 91.00 69 ALA A O 1
ATOM 564 N N . GLU A 1 70 ? -19.998 -2.950 13.329 1.00 91.81 70 GLU A N 1
ATOM 565 C CA . GLU A 1 70 ? -18.727 -3.660 13.174 1.00 91.81 70 GLU A CA 1
ATOM 566 C C . GLU A 1 70 ? -18.041 -3.892 14.531 1.00 91.81 70 GLU A C 1
ATOM 568 O O . GLU A 1 70 ? -17.704 -2.956 15.262 1.00 91.81 70 GLU A O 1
ATOM 573 N N . GLU A 1 71 ? -17.762 -5.158 14.850 1.00 90.62 71 GLU A N 1
ATOM 574 C CA . GLU A 1 71 ? -17.013 -5.513 16.052 1.00 90.62 71 GLU A CA 1
ATOM 575 C C . GLU A 1 71 ? -15.566 -4.992 15.988 1.00 90.62 71 GLU A C 1
ATOM 577 O O . GLU A 1 71 ? -14.844 -5.140 14.995 1.00 90.62 71 GLU A O 1
ATOM 582 N N . ARG A 1 72 ? -15.098 -4.389 17.087 1.00 89.12 72 ARG A N 1
ATOM 583 C CA . ARG A 1 72 ? -13.729 -3.875 17.181 1.00 89.12 72 ARG A CA 1
ATOM 584 C C . ARG A 1 72 ? -12.721 -5.000 17.372 1.00 89.12 72 ARG A C 1
ATOM 586 O O . ARG A 1 72 ? -12.590 -5.550 18.458 1.00 89.12 72 ARG A O 1
ATOM 593 N N . ARG A 1 73 ? -11.901 -5.220 16.346 1.00 92.50 73 ARG A N 1
ATOM 594 C CA . ARG A 1 73 ? -10.806 -6.200 16.362 1.00 92.50 73 ARG A CA 1
ATOM 595 C C . ARG A 1 73 ? -9.433 -5.551 16.584 1.00 92.50 73 ARG A C 1
ATOM 597 O O . ARG A 1 73 ? -9.215 -4.402 16.166 1.00 92.50 73 ARG A O 1
ATOM 604 N N . PRO A 1 74 ? -8.480 -6.248 17.231 1.00 92.62 74 PRO A N 1
ATOM 605 C CA . PRO A 1 74 ? -7.154 -5.707 17.490 1.00 92.62 74 PRO A CA 1
ATOM 606 C C . PRO A 1 74 ? -6.361 -5.520 16.191 1.00 92.62 74 PRO A C 1
ATOM 608 O O . PRO A 1 74 ? -6.250 -6.409 15.349 1.00 92.62 74 PRO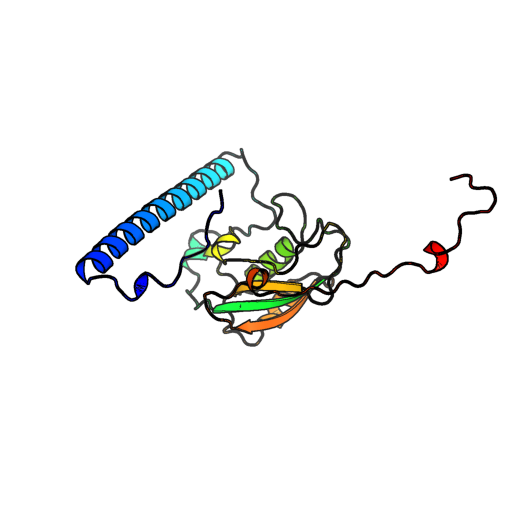 A O 1
ATOM 611 N N . LYS A 1 75 ? -5.751 -4.341 16.052 1.00 94.81 75 LYS A N 1
ATOM 612 C CA . LYS A 1 75 ? -4.911 -3.977 14.902 1.00 94.81 75 LYS A CA 1
ATOM 613 C C . LYS A 1 75 ? -3.439 -4.157 15.260 1.00 94.81 75 LYS A C 1
ATOM 615 O O . LYS A 1 75 ? -2.970 -3.581 16.245 1.00 94.81 75 LYS A O 1
ATOM 620 N N . LYS A 1 76 ? -2.686 -4.884 14.437 1.00 96.69 76 LYS A N 1
ATOM 621 C CA . LYS A 1 76 ? -1.230 -5.049 14.570 1.00 96.69 76 LYS A CA 1
ATOM 622 C C . LYS A 1 76 ? -0.517 -4.229 13.499 1.00 96.69 76 LYS A C 1
ATOM 624 O O . LYS A 1 76 ? -1.001 -4.115 12.376 1.00 96.69 76 LYS A O 1
ATOM 629 N N . LYS A 1 77 ? 0.629 -3.629 13.843 1.00 97.88 77 LYS A N 1
ATOM 630 C CA . LYS A 1 77 ? 1.517 -3.035 12.834 1.00 97.88 77 LYS A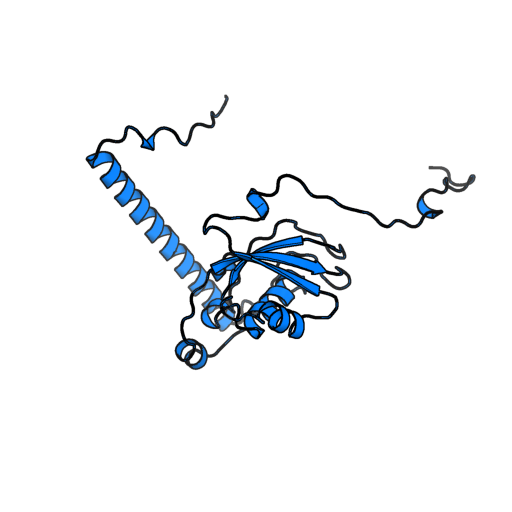 CA 1
ATOM 631 C C . LYS A 1 77 ? 2.188 -4.196 12.100 1.00 97.88 77 LYS A C 1
ATOM 633 O O . LYS A 1 77 ? 2.717 -5.097 12.748 1.00 97.88 77 LYS A O 1
ATOM 638 N N . VAL A 1 78 ? 2.132 -4.176 10.777 1.00 98.25 78 VAL A N 1
ATOM 639 C CA . VAL A 1 78 ? 2.682 -5.226 9.917 1.00 98.25 78 VAL A CA 1
ATOM 640 C C . VAL A 1 78 ? 3.557 -4.622 8.824 1.00 98.25 78 VAL A C 1
ATOM 642 O O . VAL A 1 78 ? 3.362 -3.463 8.440 1.00 98.25 78 VAL A O 1
ATOM 645 N N . ALA A 1 79 ? 4.511 -5.408 8.338 1.00 98.38 79 ALA A N 1
ATOM 646 C CA . ALA A 1 79 ? 5.173 -5.221 7.055 1.00 98.38 79 ALA A CA 1
ATOM 647 C C . ALA A 1 79 ? 4.552 -6.208 6.063 1.00 98.38 79 ALA A C 1
ATOM 649 O O . ALA A 1 79 ? 4.460 -7.390 6.366 1.00 98.38 79 ALA A O 1
ATOM 650 N N . VAL A 1 80 ? 4.098 -5.731 4.910 1.00 98.44 80 VAL A N 1
ATOM 651 C CA . VAL A 1 80 ? 3.454 -6.541 3.871 1.00 98.44 80 VAL A CA 1
ATOM 652 C C . VAL A 1 80 ? 4.340 -6.504 2.639 1.00 98.44 80 VAL A C 1
ATOM 654 O O . VAL A 1 80 ? 4.648 -5.416 2.144 1.00 98.44 80 VAL A O 1
ATOM 657 N N . MET A 1 81 ? 4.747 -7.677 2.158 1.00 98.50 81 MET A N 1
ATOM 658 C CA . MET A 1 81 ? 5.528 -7.802 0.931 1.00 98.50 81 MET A CA 1
ATOM 659 C C . MET A 1 81 ? 4.578 -7.974 -0.250 1.00 98.50 81 MET A C 1
ATOM 661 O O . MET A 1 81 ? 3.686 -8.825 -0.224 1.00 98.50 81 MET A O 1
ATOM 665 N N . ILE A 1 82 ? 4.769 -7.155 -1.278 1.00 98.56 82 ILE A N 1
ATOM 666 C CA . ILE A 1 82 ? 3.904 -7.094 -2.453 1.00 98.56 82 ILE A CA 1
ATOM 667 C C . ILE A 1 82 ? 4.718 -7.179 -3.741 1.00 98.56 82 ILE A C 1
ATOM 669 O O . ILE A 1 82 ? 5.842 -6.683 -3.815 1.00 98.56 82 ILE A O 1
ATOM 673 N N . GLY A 1 83 ? 4.119 -7.768 -4.767 1.00 98.31 83 GLY A N 1
ATOM 674 C CA . GLY A 1 83 ? 4.604 -7.748 -6.139 1.00 98.31 83 GLY A CA 1
ATOM 675 C C . GLY A 1 83 ? 3.521 -7.206 -7.060 1.00 98.31 83 GLY A C 1
ATOM 676 O O . GLY A 1 83 ? 2.332 -7.408 -6.806 1.00 98.31 83 GLY A O 1
ATOM 677 N N . TYR A 1 84 ? 3.909 -6.484 -8.106 1.00 98.56 84 TYR A N 1
ATOM 678 C CA . TYR A 1 84 ? 2.961 -5.942 -9.066 1.00 98.56 84 TYR A CA 1
ATOM 679 C C . TYR A 1 84 ? 3.553 -5.666 -10.446 1.00 98.56 84 TYR A C 1
ATOM 681 O O . TYR A 1 84 ? 4.715 -5.277 -10.589 1.00 98.56 84 TYR A O 1
ATOM 689 N N . SER A 1 85 ? 2.693 -5.764 -11.460 1.00 98.00 85 SER A N 1
ATOM 690 C CA . SER A 1 85 ? 2.917 -5.111 -12.745 1.00 98.00 85 SER A CA 1
ATOM 691 C C . SER A 1 85 ? 2.390 -3.675 -12.703 1.00 98.00 85 SER A C 1
ATOM 693 O O . SER A 1 85 ? 1.220 -3.453 -12.407 1.00 98.00 85 SER A O 1
ATOM 695 N N . GLY A 1 86 ? 3.247 -2.694 -13.004 1.00 97.19 86 GLY A N 1
ATOM 696 C CA . GLY A 1 86 ? 2.874 -1.276 -13.022 1.00 97.19 86 GLY A CA 1
ATOM 697 C C . GLY A 1 86 ? 2.075 -0.840 -14.253 1.00 97.19 86 GLY A C 1
ATOM 698 O O . GLY A 1 86 ? 1.632 0.309 -14.318 1.00 97.19 86 GLY A O 1
ATOM 699 N N . THR A 1 87 ? 1.886 -1.721 -15.240 1.00 97.25 87 THR A N 1
ATOM 700 C CA . THR A 1 87 ? 1.145 -1.421 -16.470 1.00 97.25 87 THR A CA 1
ATOM 701 C C . THR A 1 87 ? -0.281 -0.975 -16.153 1.00 97.25 87 THR A C 1
ATOM 703 O O . THR A 1 87 ? -1.010 -1.647 -15.435 1.00 97.25 87 THR A O 1
ATOM 706 N N . GLY A 1 88 ? -0.694 0.173 -16.693 1.00 96.56 88 GLY A N 1
ATOM 707 C CA . GLY A 1 88 ? -2.030 0.727 -16.444 1.00 96.56 88 GLY A CA 1
ATOM 708 C C . GLY A 1 88 ? -2.205 1.433 -15.091 1.00 96.56 88 GLY A C 1
ATOM 709 O O . GLY A 1 88 ? -3.298 1.924 -14.823 1.00 96.56 88 GLY A O 1
ATOM 710 N N . TYR A 1 89 ? -1.154 1.544 -14.267 1.00 97.69 89 TYR A N 1
ATOM 711 C CA . TYR A 1 89 ? -1.178 2.308 -13.013 1.00 97.69 89 TYR A CA 1
ATOM 712 C C . TYR A 1 89 ? -0.334 3.573 -13.098 1.00 97.69 89 TYR A C 1
ATOM 714 O O . TYR A 1 89 ? 0.763 3.592 -13.662 1.00 97.69 89 TYR A O 1
ATOM 722 N N . HIS A 1 90 ? -0.796 4.617 -12.415 1.00 97.44 90 HIS A N 1
ATOM 723 C CA . HIS A 1 90 ? -0.091 5.886 -12.234 1.00 97.44 90 HIS A CA 1
ATOM 724 C C . HIS A 1 90 ? 0.893 5.827 -11.054 1.00 97.44 90 HIS A C 1
ATOM 726 O O . HIS A 1 90 ? 1.003 6.749 -10.250 1.00 97.44 90 HIS A O 1
ATOM 732 N N . GLY A 1 91 ? 1.616 4.707 -10.965 1.00 96.94 91 GLY A N 1
ATOM 733 C CA . GLY A 1 91 ? 2.648 4.446 -9.968 1.00 96.94 91 GLY A CA 1
ATOM 734 C C . GLY A 1 91 ? 2.120 3.881 -8.651 1.00 96.94 91 GLY A C 1
ATOM 735 O O . GLY A 1 91 ? 0.968 3.458 -8.521 1.00 96.94 91 GLY A O 1
ATOM 736 N N . MET A 1 92 ? 3.005 3.863 -7.653 1.00 96.81 92 MET A N 1
ATOM 737 C CA . MET A 1 92 ? 2.699 3.358 -6.312 1.00 96.81 92 MET A CA 1
ATOM 738 C C . MET A 1 92 ? 1.921 4.376 -5.470 1.00 96.81 92 MET A C 1
ATOM 740 O O . MET A 1 92 ? 1.280 3.989 -4.492 1.00 96.81 92 MET A O 1
ATOM 744 N N . GLN A 1 93 ? 2.024 5.683 -5.766 1.00 95.12 93 GLN A N 1
ATOM 745 C CA . GLN A 1 93 ? 1.532 6.709 -4.847 1.00 95.12 93 GLN A CA 1
ATOM 746 C C . GLN A 1 93 ? -0.009 6.773 -4.771 1.00 95.12 93 GLN A C 1
ATOM 748 O O . GLN A 1 93 ? -0.634 6.759 -5.812 1.00 95.12 93 GLN A O 1
ATOM 753 N N . LEU A 1 94 ? -0.664 6.889 -3.607 1.00 93.75 94 LEU A N 1
ATOM 754 C CA . LEU A 1 94 ? -2.115 7.150 -3.578 1.00 93.75 94 LEU A CA 1
ATOM 755 C C . LEU A 1 94 ? -2.424 8.468 -4.295 1.00 93.75 94 LEU A C 1
ATOM 757 O O . LEU A 1 94 ? -1.814 9.493 -3.981 1.00 93.75 94 LEU A O 1
ATOM 761 N N . SER A 1 95 ? -3.395 8.431 -5.205 1.00 92.00 95 SER A N 1
ATOM 762 C CA . SER A 1 95 ? -3.932 9.599 -5.898 1.00 92.00 95 SER A CA 1
ATOM 763 C C . SER A 1 95 ? -5.450 9.647 -5.716 1.00 92.00 95 SER A C 1
ATOM 765 O O . SER A 1 95 ? -6.092 8.600 -5.794 1.00 92.00 95 SER A O 1
ATOM 767 N N . PRO A 1 96 ? -6.055 10.821 -5.456 1.00 89.94 96 PRO A N 1
ATOM 768 C CA . PRO A 1 96 ? -7.507 10.930 -5.337 1.00 89.94 96 PRO A CA 1
ATOM 769 C C . PRO A 1 96 ? -8.260 10.607 -6.629 1.00 89.94 96 PRO A C 1
ATOM 771 O O . PRO A 1 96 ? -9.413 10.200 -6.548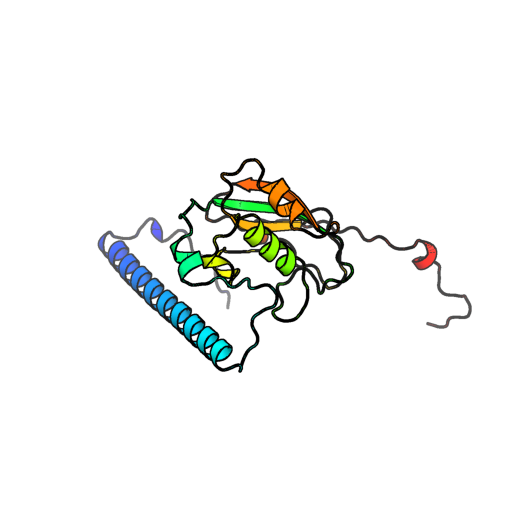 1.00 89.94 96 PRO A O 1
ATOM 774 N N . THR A 1 97 ? -7.629 10.800 -7.788 1.00 92.31 97 THR A N 1
ATOM 775 C CA . THR A 1 97 ? -8.277 10.713 -9.106 1.00 92.31 97 THR A CA 1
ATOM 776 C C . THR A 1 97 ? -7.729 9.589 -9.974 1.00 92.31 97 THR A C 1
ATOM 778 O O . THR A 1 97 ? -8.447 9.071 -10.820 1.00 92.31 97 THR A O 1
ATOM 781 N N . GLU A 1 98 ? -6.466 9.210 -9.770 1.00 94.69 98 GLU A N 1
ATOM 782 C CA . GLU A 1 98 ? -5.764 8.262 -10.634 1.00 94.69 98 GLU A CA 1
ATOM 783 C C . GLU A 1 98 ? -5.649 6.884 -10.005 1.00 94.69 98 GLU A C 1
ATOM 785 O O . GLU A 1 98 ? -5.348 6.746 -8.817 1.00 94.69 98 GLU A O 1
ATOM 790 N N . LYS A 1 99 ? -5.788 5.850 -10.837 1.00 95.19 99 LYS A N 1
ATOM 791 C CA . LYS A 1 99 ? -5.588 4.466 -10.413 1.00 95.19 99 LYS A CA 1
ATOM 792 C C . LYS A 1 99 ? -4.121 4.207 -10.063 1.00 95.19 99 LYS A C 1
ATOM 794 O O . LYS A 1 99 ? -3.246 4.345 -10.923 1.00 95.19 99 LYS A O 1
ATOM 799 N N . THR A 1 100 ? -3.854 3.787 -8.827 1.00 97.31 100 THR A N 1
ATOM 800 C CA . THR A 1 100 ? -2.502 3.499 -8.322 1.00 97.31 100 THR A CA 1
ATOM 801 C C . THR A 1 100 ? -2.454 2.215 -7.504 1.00 97.31 100 THR A C 1
ATOM 803 O O . THR A 1 100 ? -3.483 1.728 -7.038 1.00 97.31 100 THR A O 1
ATOM 806 N N . ILE A 1 101 ? -1.253 1.650 -7.341 1.00 97.81 101 ILE A N 1
ATOM 807 C CA . ILE A 1 101 ? -1.075 0.350 -6.673 1.00 97.81 101 ILE A CA 1
ATOM 808 C C . ILE A 1 101 ? -1.585 0.392 -5.228 1.00 97.81 101 ILE A C 1
ATOM 810 O O . ILE A 1 101 ? -2.291 -0.517 -4.801 1.00 97.81 101 ILE A O 1
ATOM 814 N N . GLU A 1 102 ? -1.283 1.454 -4.470 1.00 96.69 102 GLU A N 1
ATOM 815 C CA . GLU A 1 102 ? -1.823 1.581 -3.112 1.00 96.69 102 GLU A CA 1
ATOM 816 C C . GLU A 1 102 ? -3.340 1.769 -3.075 1.00 96.69 102 GLU A C 1
ATOM 818 O O . GLU A 1 102 ? -3.942 1.398 -2.073 1.00 96.69 102 GLU A O 1
ATOM 823 N N . GLY A 1 103 ? -3.952 2.334 -4.120 1.00 95.94 103 GLY A N 1
ATOM 824 C CA . GLY A 1 103 ? -5.405 2.482 -4.195 1.00 95.94 103 GLY A CA 1
ATOM 825 C C . GLY A 1 103 ? -6.100 1.123 -4.201 1.00 95.94 103 GLY A C 1
ATOM 826 O O . GLY A 1 103 ? -6.906 0.844 -3.313 1.00 95.94 103 GLY A O 1
ATOM 827 N N . ASP A 1 104 ? -5.708 0.252 -5.135 1.00 96.88 104 ASP A N 1
ATOM 828 C CA . ASP A 1 104 ? -6.244 -1.112 -5.239 1.00 96.88 104 ASP A CA 1
ATOM 829 C C . ASP A 1 104 ? -5.869 -1.951 -4.006 1.00 96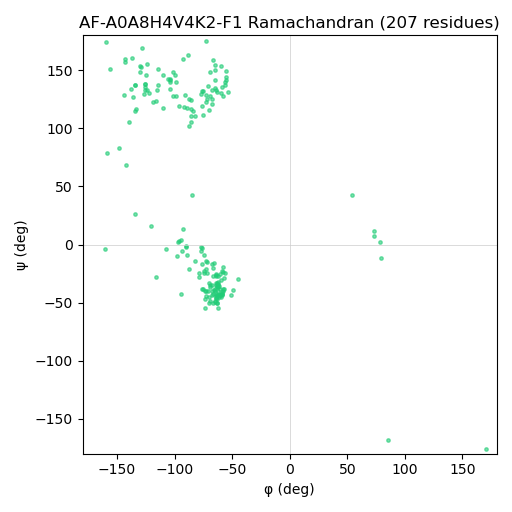.88 104 ASP A C 1
ATOM 831 O O . ASP A 1 104 ? -6.705 -2.676 -3.469 1.00 96.88 104 ASP A O 1
ATOM 835 N N . LEU A 1 105 ? -4.639 -1.813 -3.497 1.00 97.19 105 LEU A N 1
ATOM 836 C CA . LEU A 1 105 ? -4.196 -2.526 -2.297 1.00 97.19 105 LEU A CA 1
ATOM 837 C C . LEU A 1 105 ? -5.015 -2.135 -1.060 1.00 97.19 105 LEU A C 1
ATOM 839 O O . LEU A 1 105 ? -5.412 -2.995 -0.275 1.00 97.19 105 LEU A O 1
ATOM 843 N N . PHE A 1 106 ? -5.280 -0.842 -0.880 1.00 96.81 106 PHE A N 1
ATOM 844 C CA . PHE A 1 106 ? -6.063 -0.351 0.245 1.00 96.81 106 PHE A CA 1
ATOM 845 C C . PHE A 1 106 ? -7.523 -0.802 0.157 1.00 96.81 106 PHE A C 1
ATOM 847 O O . PHE A 1 106 ? -8.063 -1.280 1.155 1.00 96.81 106 PHE A O 1
ATOM 854 N N . ALA A 1 107 ? -8.133 -0.722 -1.029 1.00 95.81 107 ALA A N 1
ATOM 855 C CA . ALA A 1 107 ? -9.480 -1.233 -1.266 1.00 95.81 107 ALA A CA 1
ATOM 856 C C . ALA A 1 107 ? -9.573 -2.742 -0.976 1.00 95.81 107 ALA A C 1
ATOM 858 O O . ALA A 1 107 ? -10.490 -3.179 -0.282 1.00 95.81 107 ALA A O 1
ATOM 859 N N . ALA A 1 108 ? -8.581 -3.532 -1.403 1.00 97.50 108 ALA A N 1
ATOM 860 C CA . ALA A 1 108 ? -8.529 -4.963 -1.113 1.00 97.50 108 ALA A CA 1
ATOM 861 C C . ALA A 1 108 ? -8.364 -5.261 0.386 1.00 97.50 108 ALA A C 1
ATOM 863 O O . ALA A 1 108 ? -9.002 -6.174 0.907 1.00 97.50 108 ALA A O 1
ATOM 864 N N . PHE A 1 109 ? -7.563 -4.476 1.117 1.00 97.62 109 PHE A N 1
ATOM 865 C CA . PHE A 1 109 ? -7.458 -4.614 2.572 1.00 97.62 109 PHE A CA 1
ATOM 866 C C . PHE A 1 109 ? -8.778 -4.312 3.292 1.00 97.62 109 PHE A C 1
ATOM 868 O O . PHE A 1 109 ? -9.087 -4.964 4.290 1.00 97.62 109 PHE A O 1
ATOM 875 N N . VAL A 1 110 ? -9.552 -3.337 2.812 1.00 96.50 110 VAL A N 1
ATOM 876 C CA . VAL A 1 110 ? -10.893 -3.046 3.337 1.00 96.50 110 VAL A CA 1
ATOM 877 C C . VAL A 1 110 ? -11.844 -4.204 3.032 1.00 96.50 110 VAL A C 1
ATOM 879 O O . VAL A 1 110 ? -12.475 -4.725 3.947 1.00 96.50 110 VAL A O 1
ATOM 882 N N . ALA A 1 111 ? -11.902 -4.651 1.775 1.00 96.31 111 ALA A N 1
ATOM 883 C CA . ALA A 1 111 ? -12.790 -5.729 1.340 1.00 96.31 111 ALA A CA 1
ATOM 884 C C . ALA A 1 111 ? -12.501 -7.064 2.051 1.00 96.31 111 ALA A C 1
ATOM 886 O O . ALA A 1 111 ? -13.422 -7.793 2.409 1.00 96.31 111 ALA A O 1
ATOM 887 N N . ALA A 1 112 ? -11.229 -7.354 2.335 1.00 96.81 112 ALA A 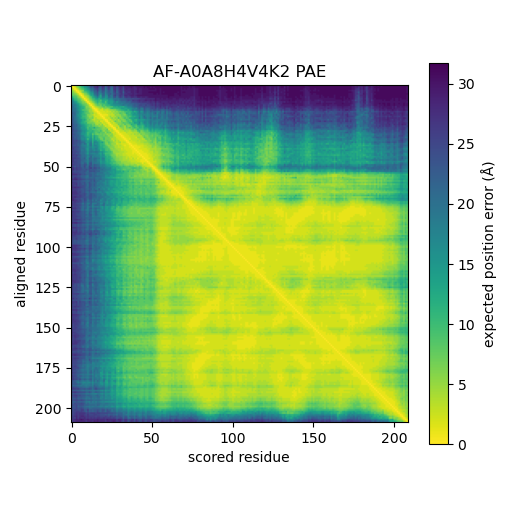N 1
ATOM 888 C CA . ALA A 1 112 ? -10.814 -8.538 3.084 1.00 96.81 112 ALA A CA 1
ATOM 889 C C . ALA A 1 112 ? -11.055 -8.438 4.606 1.00 96.81 112 ALA A C 1
ATOM 891 O O . ALA A 1 112 ? -10.750 -9.383 5.333 1.00 96.81 112 ALA A O 1
ATOM 892 N N . GLY A 1 113 ? -11.543 -7.300 5.117 1.00 95.69 113 GLY A N 1
ATOM 893 C CA . GLY A 1 113 ? -11.720 -7.063 6.555 1.00 95.69 113 GLY A CA 1
ATOM 894 C C . GLY A 1 113 ? -10.411 -6.833 7.323 1.00 95.69 113 GLY A C 1
ATOM 895 O O . GLY A 1 113 ? -10.406 -6.821 8.554 1.00 95.69 113 GLY A O 1
ATOM 896 N N . ALA A 1 114 ? -9.292 -6.623 6.621 1.00 96.94 114 ALA A N 1
ATOM 897 C CA . ALA A 1 114 ? -8.004 -6.290 7.229 1.00 96.94 114 ALA A CA 1
ATOM 898 C C . ALA A 1 114 ? -7.967 -4.831 7.722 1.00 96.94 114 ALA A C 1
ATOM 900 O O . ALA A 1 114 ? -7.207 -4.487 8.633 1.00 96.94 114 ALA A O 1
ATOM 901 N N . ILE A 1 115 ? -8.797 -3.960 7.140 1.00 96.38 115 ILE A N 1
ATOM 902 C CA . ILE A 1 115 ? -9.028 -2.584 7.582 1.00 96.38 115 ILE A CA 1
ATOM 903 C C . ILE A 1 115 ? -10.499 -2.438 7.959 1.00 96.38 115 ILE A C 1
ATOM 905 O O . ILE A 1 115 ? -11.377 -2.637 7.131 1.00 96.38 115 ILE A O 1
ATOM 909 N N . SER A 1 116 ? -10.747 -2.037 9.208 1.00 94.75 116 SER A N 1
ATOM 910 C CA . SER A 1 116 ? -12.095 -1.758 9.722 1.00 94.75 116 SER A CA 1
ATOM 911 C C . SER A 1 116 ? -12.822 -0.727 8.859 1.00 94.75 116 SER A C 1
ATOM 913 O O . SER A 1 116 ? -12.196 0.277 8.487 1.00 94.75 116 SER A O 1
ATOM 915 N N . LYS A 1 117 ? -14.135 -0.871 8.684 1.00 93.56 117 LYS A N 1
ATOM 916 C CA . LYS A 1 117 ? -15.003 0.087 7.974 1.00 93.56 117 LYS A CA 1
ATOM 917 C C . LYS A 1 117 ? -14.801 1.530 8.449 1.00 93.56 117 LYS A C 1
ATOM 919 O O . LYS A 1 117 ? -14.683 2.444 7.637 1.00 93.56 117 LYS A O 1
ATOM 924 N N . ALA A 1 118 ? -14.604 1.735 9.755 1.00 90.62 118 ALA A N 1
ATOM 925 C CA . ALA A 1 118 ? -14.319 3.052 10.348 1.00 90.62 118 ALA A CA 1
ATOM 926 C C . ALA A 1 118 ? -13.056 3.762 9.797 1.00 90.62 118 ALA A C 1
ATOM 928 O O . ALA A 1 118 ? -12.921 4.985 9.891 1.00 90.62 118 ALA A O 1
ATOM 929 N N . ASN A 1 119 ? -12.106 2.999 9.249 1.00 91.81 119 ASN A N 1
ATOM 930 C CA . ASN A 1 119 ? -10.842 3.492 8.698 1.00 91.81 119 ASN A CA 1
ATOM 931 C C . ASN A 1 119 ? -10.805 3.446 7.161 1.00 91.81 119 ASN A C 1
ATOM 933 O O . ASN A 1 119 ? -9.825 3.902 6.577 1.00 91.81 119 ASN A O 1
ATOM 937 N N . ALA A 1 120 ? -11.840 2.915 6.510 1.00 90.94 120 ALA A N 1
ATOM 938 C CA . ALA A 1 120 ? -11.847 2.621 5.080 1.00 90.94 120 ALA A CA 1
ATOM 939 C C . ALA A 1 120 ? -11.912 3.859 4.167 1.00 90.94 120 ALA A C 1
ATOM 941 O O . ALA A 1 120 ? -11.617 3.776 2.978 1.00 90.94 120 ALA A O 1
ATOM 942 N N . ALA A 1 121 ? -12.256 5.024 4.715 1.00 88.56 121 ALA A N 1
ATOM 943 C CA . ALA A 1 121 ? -12.288 6.273 3.958 1.00 88.56 121 ALA A CA 1
ATOM 944 C C . ALA A 1 121 ? -10.933 7.009 3.927 1.00 88.56 121 ALA A C 1
ATOM 946 O O . ALA A 1 121 ? -10.715 7.859 3.065 1.00 88.56 121 ALA A O 1
ATOM 947 N N . ASP A 1 122 ? -10.023 6.728 4.872 1.00 86.75 122 ASP A N 1
ATOM 948 C CA . ASP A 1 122 ? -8.757 7.460 4.996 1.00 86.75 122 ASP A CA 1
ATOM 949 C C . ASP A 1 122 ? -7.568 6.540 5.332 1.00 86.75 122 ASP A C 1
ATOM 951 O O . ASP A 1 122 ? -7.372 6.164 6.496 1.00 86.75 122 ASP A O 1
ATOM 955 N N . PRO A 1 123 ? -6.694 6.257 4.348 1.00 85.19 123 PRO A N 1
ATOM 956 C CA . PRO A 1 123 ? -5.477 5.473 4.541 1.00 85.19 123 PRO A CA 1
ATOM 957 C C . PRO A 1 123 ? -4.529 6.004 5.618 1.00 85.19 123 PRO A C 1
ATOM 959 O O . PRO A 1 123 ? -3.781 5.226 6.224 1.00 85.19 123 PRO A O 1
ATOM 962 N N . LYS A 1 124 ? -4.578 7.308 5.931 1.00 85.75 124 LYS A N 1
ATOM 963 C CA . LYS A 1 124 ? -3.767 7.891 7.009 1.00 85.75 124 LYS A CA 1
ATOM 964 C C . LYS A 1 124 ? -4.122 7.288 8.372 1.00 85.75 124 LYS A C 1
ATOM 966 O O . LYS A 1 124 ? -3.225 7.079 9.193 1.00 85.75 124 LYS A O 1
ATOM 971 N N . LYS A 1 125 ? -5.388 6.908 8.596 1.00 88.00 125 LYS A N 1
ATOM 972 C CA . LYS A 1 125 ? -5.853 6.270 9.846 1.00 88.00 125 LYS A CA 1
ATOM 973 C C . LYS A 1 125 ? -5.260 4.875 10.065 1.00 88.00 125 LYS A C 1
ATOM 975 O O . LYS A 1 125 ? -5.196 4.406 11.203 1.00 88.00 125 LYS A O 1
ATOM 980 N N . SER A 1 126 ? -4.770 4.235 9.005 1.00 89.12 126 SER A N 1
ATOM 981 C CA . SER A 1 126 ? -4.092 2.933 9.061 1.00 89.12 126 SER A CA 1
ATOM 982 C C . SER A 1 126 ? -2.563 3.051 9.097 1.00 89.12 126 SER A C 1
ATOM 984 O O . SER A 1 126 ? -1.869 2.037 9.172 1.00 89.12 126 SER A O 1
ATOM 986 N N . SER A 1 127 ? -2.015 4.274 9.116 1.00 91.69 127 SER A N 1
ATOM 987 C CA . SER A 1 127 ? -0.566 4.532 9.138 1.00 91.69 127 SER A CA 1
ATOM 988 C C . SER A 1 127 ? 0.177 3.833 7.990 1.00 91.69 127 SER A C 1
ATOM 990 O O . SER A 1 127 ? 1.231 3.230 8.225 1.00 91.69 127 SER A O 1
ATOM 992 N N . LEU A 1 128 ? -0.405 3.875 6.785 1.00 94.50 128 LEU A N 1
ATOM 993 C CA . LEU A 1 128 ? 0.167 3.302 5.569 1.00 94.50 128 LEU A CA 1
ATOM 994 C C . LEU A 1 128 ? 1.430 4.060 5.149 1.00 94.50 128 LEU A C 1
ATOM 996 O O . LEU A 1 128 ? 1.423 5.279 4.979 1.00 94.50 128 LEU A O 1
ATOM 1000 N N . VAL A 1 129 ? 2.519 3.316 4.986 1.00 95.31 129 VAL A N 1
ATOM 1001 C CA . VAL A 1 129 ? 3.826 3.799 4.537 1.00 95.31 129 VAL A CA 1
ATOM 1002 C C . VAL A 1 129 ? 4.349 2.829 3.485 1.00 95.31 129 VAL A C 1
ATOM 1004 O O . VAL A 1 129 ? 4.268 1.622 3.690 1.00 95.31 129 VAL A O 1
ATOM 1007 N N . ARG A 1 130 ? 4.927 3.342 2.397 1.00 95.31 130 ARG A N 1
ATOM 1008 C CA . ARG A 1 130 ? 5.618 2.540 1.374 1.00 95.31 130 ARG A CA 1
ATOM 1009 C C . ARG A 1 130 ? 7.128 2.580 1.559 1.00 95.31 130 ARG A C 1
ATOM 1011 O O . ARG A 1 130 ? 7.662 3.618 1.940 1.00 95.31 130 ARG A O 1
ATOM 1018 N N . CYS A 1 131 ? 7.811 1.484 1.252 1.00 96.75 131 CYS A N 1
ATOM 1019 C CA . CYS A 1 131 ? 9.269 1.429 1.225 1.00 96.75 131 CYS A CA 1
ATOM 1020 C C . CYS A 1 131 ? 9.831 2.156 -0.003 1.00 96.75 131 CYS A C 1
ATOM 1022 O O . CYS A 1 131 ? 10.632 3.083 0.141 1.00 96.75 131 CYS A O 1
ATOM 1024 N N . ALA A 1 132 ? 9.377 1.777 -1.200 1.00 95.62 132 ALA A N 1
ATOM 1025 C CA . ALA A 1 132 ? 9.755 2.411 -2.456 1.00 95.62 132 ALA A CA 1
ATOM 1026 C C . ALA A 1 132 ? 8.547 3.096 -3.105 1.00 95.62 132 ALA A C 1
ATOM 1028 O O . ALA A 1 132 ? 7.442 2.546 -3.147 1.00 95.62 132 ALA A O 1
ATOM 1029 N N . ARG A 1 133 ? 8.769 4.310 -3.617 1.00 95.50 133 ARG A N 1
ATOM 1030 C CA . ARG A 1 133 ? 7.842 4.979 -4.530 1.00 95.50 133 ARG A CA 1
ATOM 1031 C C . ARG A 1 133 ? 8.280 4.623 -5.943 1.00 95.50 133 ARG A C 1
ATOM 1033 O O . ARG A 1 133 ? 9.406 4.937 -6.306 1.00 95.50 133 ARG A O 1
ATOM 1040 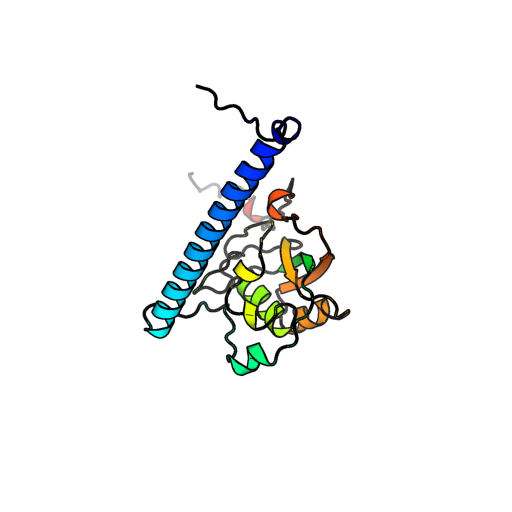N N . THR A 1 134 ? 7.416 3.948 -6.690 1.00 96.75 134 THR A N 1
ATOM 1041 C CA . THR A 1 134 ? 7.652 3.644 -8.102 1.00 96.75 134 THR A CA 1
ATOM 1042 C C . THR A 1 134 ? 6.807 4.565 -8.969 1.00 96.75 134 THR A C 1
ATOM 1044 O O . THR A 1 134 ? 5.649 4.844 -8.629 1.00 96.75 134 THR A O 1
ATOM 1047 N N . ASP A 1 135 ? 7.391 5.031 -10.069 1.00 97.00 135 ASP A N 1
ATOM 1048 C CA . ASP A 1 135 ? 6.729 5.907 -11.031 1.00 97.00 135 ASP A CA 1
ATOM 1049 C C . ASP A 1 135 ? 5.680 5.156 -11.865 1.00 97.00 135 ASP A C 1
ATOM 1051 O O . ASP A 1 135 ? 5.493 3.939 -11.748 1.00 97.00 135 ASP A O 1
ATOM 1055 N N . ARG A 1 136 ? 4.956 5.903 -12.702 1.00 97.50 136 ARG A N 1
ATOM 1056 C CA . ARG A 1 136 ? 3.958 5.364 -13.632 1.00 97.50 136 ARG A CA 1
ATOM 1057 C C . ARG A 1 136 ? 4.565 4.263 -14.504 1.00 97.50 136 ARG A C 1
ATOM 1059 O O . ARG A 1 136 ? 5.614 4.458 -15.105 1.00 97.50 136 ARG A O 1
ATOM 1066 N N . GLY A 1 137 ? 3.874 3.129 -14.603 1.00 96.12 137 GLY A N 1
ATOM 1067 C CA . GLY A 1 137 ? 4.305 2.001 -15.434 1.00 96.12 137 GLY A CA 1
ATOM 1068 C C . GLY A 1 137 ? 5.404 1.119 -14.834 1.00 96.12 137 GLY A C 1
ATOM 1069 O O . GLY A 1 137 ? 5.623 0.028 -15.345 1.00 96.12 137 GLY A O 1
ATOM 1070 N N . VAL A 1 138 ? 6.063 1.527 -13.744 1.00 98.19 138 VAL A N 1
ATOM 1071 C CA . VAL A 1 138 ? 7.164 0.759 -13.140 1.00 98.19 138 VAL A CA 1
ATOM 1072 C C . VAL A 1 138 ? 6.633 -0.452 -12.367 1.00 98.19 138 VAL A C 1
ATOM 1074 O O . VAL A 1 138 ? 5.716 -0.331 -11.552 1.00 98.19 138 VAL A O 1
ATOM 1077 N N . HIS A 1 139 ? 7.236 -1.617 -12.602 1.00 98.25 139 HIS A N 1
ATOM 1078 C CA . HIS A 1 139 ? 6.907 -2.887 -11.945 1.00 98.25 139 HIS A CA 1
ATOM 1079 C C . HIS A 1 139 ? 7.696 -3.076 -10.639 1.00 98.25 139 HIS A C 1
ATOM 1081 O O . HIS A 1 139 ? 8.719 -2.428 -10.418 1.00 98.25 139 HIS A O 1
ATOM 1087 N N . ALA A 1 140 ? 7.254 -4.000 -9.785 1.00 98.19 140 ALA A N 1
ATOM 1088 C CA . ALA A 1 140 ? 8.030 -4.438 -8.627 1.00 98.19 140 ALA A CA 1
ATOM 1089 C C . ALA A 1 140 ? 7.834 -5.932 -8.363 1.00 98.19 140 ALA A C 1
ATOM 1091 O O . ALA A 1 140 ? 6.706 -6.393 -8.216 1.00 98.19 140 ALA A O 1
ATOM 1092 N N . ALA A 1 141 ? 8.928 -6.682 -8.230 1.00 96.75 141 ALA A N 1
ATOM 1093 C CA . ALA A 1 141 ? 8.870 -8.074 -7.780 1.00 96.75 141 ALA A CA 1
ATOM 1094 C C . ALA A 1 141 ? 8.639 -8.173 -6.257 1.00 96.75 141 ALA A C 1
ATOM 1096 O O . ALA A 1 141 ? 7.871 -9.013 -5.794 1.00 96.75 141 ALA A O 1
ATOM 1097 N N . GLY A 1 142 ? 9.257 -7.273 -5.483 1.00 96.50 142 GLY A N 1
ATOM 1098 C CA . GLY A 1 142 ? 9.173 -7.243 -4.022 1.00 96.50 142 GLY A CA 1
ATOM 1099 C C . GLY A 1 142 ? 9.274 -5.824 -3.471 1.00 96.50 142 GLY A C 1
ATOM 1100 O O . GLY A 1 142 ? 10.342 -5.383 -3.059 1.00 96.50 142 GLY A O 1
ATOM 1101 N N . ASN A 1 143 ? 8.158 -5.098 -3.454 1.00 97.81 143 ASN A N 1
ATOM 1102 C CA . ASN A 1 143 ? 8.033 -3.862 -2.681 1.00 97.81 143 ASN A CA 1
ATOM 1103 C C . ASN A 1 143 ? 7.452 -4.188 -1.295 1.00 97.81 143 ASN A C 1
ATOM 1105 O O . ASN A 1 143 ? 6.826 -5.226 -1.091 1.00 97.81 143 ASN A O 1
ATOM 1109 N N . VAL A 1 144 ? 7.646 -3.295 -0.329 1.00 98.31 144 VAL A N 1
ATOM 1110 C CA . VAL A 1 144 ? 7.140 -3.465 1.036 1.00 98.31 144 VAL A CA 1
ATOM 1111 C C . VAL A 1 144 ? 6.317 -2.252 1.429 1.00 98.31 144 VAL A C 1
ATOM 1113 O O . VAL A 1 144 ? 6.755 -1.109 1.275 1.00 98.31 144 VAL A O 1
ATOM 1116 N N . VAL A 1 145 ? 5.142 -2.495 1.999 1.00 97.94 145 VAL A N 1
ATOM 1117 C CA . VAL A 1 145 ? 4.365 -1.473 2.706 1.00 97.94 145 VAL A CA 1
ATOM 1118 C C . VAL A 1 145 ? 4.282 -1.816 4.185 1.00 97.94 145 VAL A C 1
ATOM 1120 O O . VAL A 1 145 ? 4.323 -2.977 4.572 1.00 97.94 145 VAL A O 1
ATOM 1123 N N . SER A 1 146 ? 4.160 -0.807 5.040 1.00 97.75 146 SER A N 1
ATOM 1124 C CA . SER A 1 146 ? 3.912 -1.007 6.463 1.00 97.75 146 SER A CA 1
ATOM 1125 C C . SER A 1 146 ? 2.698 -0.217 6.911 1.00 97.75 146 SER A C 1
ATOM 1127 O O . SER A 1 146 ? 2.594 0.985 6.680 1.00 97.75 146 SER A O 1
ATOM 1129 N N . LEU A 1 147 ? 1.779 -0.879 7.603 1.00 97.69 147 LEU A N 1
ATOM 1130 C CA . LEU A 1 147 ? 0.494 -0.319 8.022 1.00 97.69 147 LEU A CA 1
ATOM 1131 C C . LEU A 1 147 ? -0.080 -1.121 9.193 1.00 97.69 147 LEU A C 1
ATOM 1133 O O . LEU A 1 147 ? 0.511 -2.108 9.627 1.00 97.69 147 LEU A O 1
ATOM 1137 N N . LYS A 1 148 ? -1.192 -0.659 9.758 1.00 97.38 148 LYS A N 1
ATOM 1138 C CA . LYS A 1 148 ? -1.918 -1.376 10.807 1.00 97.38 148 LYS A CA 1
ATOM 1139 C C . LYS A 1 148 ? -3.061 -2.170 10.183 1.00 97.38 148 LYS A C 1
ATOM 1141 O O . LYS A 1 148 ? -3.954 -1.554 9.608 1.00 97.38 148 LYS A O 1
ATOM 1146 N N . LEU A 1 149 ? -3.036 -3.491 10.343 1.00 97.19 149 LEU A N 1
ATOM 1147 C CA . LEU A 1 149 ? -4.056 -4.415 9.843 1.00 97.19 149 LEU A CA 1
ATOM 1148 C C . LEU A 1 149 ? -4.640 -5.271 10.973 1.00 97.19 149 LEU A C 1
ATOM 1150 O O . LEU A 1 149 ? -3.993 -5.499 11.999 1.00 97.19 149 LEU A O 1
ATOM 1154 N N . ILE A 1 150 ? -5.861 -5.751 10.764 1.00 97.06 150 ILE A N 1
ATOM 1155 C CA . ILE A 1 150 ? -6.479 -6.851 11.506 1.00 97.06 150 ILE A CA 1
ATOM 1156 C C . ILE A 1 150 ? -6.021 -8.144 10.822 1.00 97.06 150 ILE A C 1
ATOM 1158 O O . ILE A 1 150 ? -6.294 -8.346 9.644 1.00 97.06 150 ILE A O 1
ATOM 1162 N N . VAL A 1 151 ? -5.272 -8.983 11.538 1.00 96.00 151 VAL A N 1
ATOM 1163 C CA . VAL A 1 151 ? -4.568 -10.159 10.975 1.00 96.00 151 VAL A CA 1
ATOM 1164 C C . VAL A 1 151 ? -4.745 -11.415 11.830 1.00 96.00 151 VAL A C 1
ATOM 1166 O O . VAL A 1 151 ? -3.867 -12.265 11.902 1.00 96.00 151 VAL A O 1
ATOM 1169 N N . GLU A 1 152 ? -5.844 -11.492 12.575 1.00 94.44 152 GLU A N 1
ATOM 1170 C CA . GLU A 1 152 ? -6.170 -12.683 13.376 1.00 94.44 152 GLU A CA 1
ATOM 1171 C C . GLU A 1 152 ? -6.654 -13.846 12.508 1.00 94.44 152 GLU A C 1
ATOM 1173 O O . GLU A 1 152 ? -6.602 -14.994 12.929 1.00 94.44 152 GLU A O 1
ATOM 1178 N N . ASP A 1 153 ? -7.147 -13.531 11.313 1.00 94.44 153 ASP A N 1
ATOM 1179 C CA . ASP A 1 153 ? -7.587 -14.511 10.336 1.00 94.44 153 ASP A CA 1
ATOM 1180 C C . ASP A 1 153 ? -6.364 -15.162 9.661 1.00 94.44 153 ASP A C 1
ATOM 1182 O O . ASP A 1 153 ? -5.579 -14.441 9.034 1.00 94.44 153 ASP A O 1
ATOM 1186 N N . PRO A 1 154 ? -6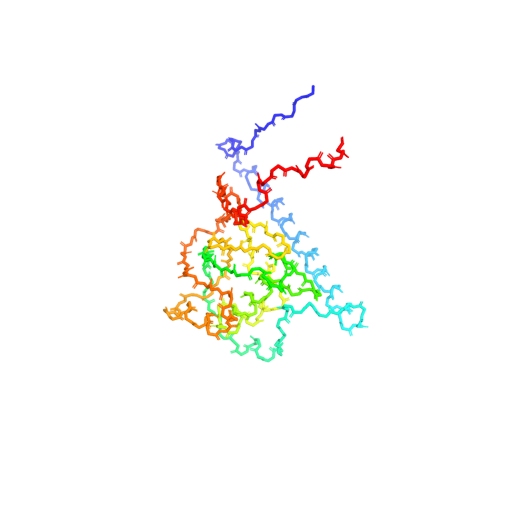.175 -16.491 9.773 1.00 94.06 154 PRO A N 1
ATOM 1187 C CA . PRO A 1 154 ? -5.036 -17.173 9.162 1.00 94.06 154 PRO A CA 1
ATOM 1188 C C . PRO A 1 154 ? -5.049 -17.086 7.628 1.00 94.06 154 PRO A C 1
ATOM 1190 O O . PRO A 1 154 ? -3.987 -17.084 7.010 1.00 94.06 154 PRO A O 1
ATOM 1193 N N . ASP A 1 155 ? -6.225 -16.929 7.013 1.00 96.75 155 ASP A N 1
ATOM 1194 C CA . ASP A 1 155 ? -6.391 -16.853 5.560 1.00 96.75 155 ASP A CA 1
ATOM 1195 C C . ASP A 1 155 ? -6.373 -15.409 5.036 1.00 96.75 155 ASP A C 1
ATOM 1197 O O . ASP A 1 155 ? -6.727 -15.152 3.880 1.00 96.75 155 ASP A O 1
ATOM 1201 N N . ILE A 1 156 ? -5.957 -14.434 5.854 1.00 97.31 156 ILE A N 1
ATOM 1202 C CA . ILE A 1 156 ? -6.048 -13.011 5.501 1.00 97.31 156 ILE A CA 1
ATOM 1203 C C . ILE A 1 156 ? -5.324 -12.677 4.191 1.00 97.31 156 ILE A C 1
ATOM 1205 O O . ILE A 1 156 ? -5.840 -11.915 3.379 1.00 97.31 156 ILE A O 1
ATOM 1209 N N . VAL A 1 157 ? -4.164 -13.290 3.931 1.00 98.06 157 VAL A N 1
ATOM 1210 C CA . VAL A 1 157 ? -3.404 -13.082 2.685 1.00 98.06 157 VAL A CA 1
ATOM 1211 C C . VAL A 1 157 ? -4.194 -13.564 1.473 1.00 98.06 157 VAL A C 1
ATOM 1213 O O . VAL A 1 157 ? -4.245 -12.870 0.457 1.00 98.06 157 VAL A O 1
ATOM 1216 N N . LYS A 1 158 ? -4.844 -14.727 1.586 1.00 98.25 158 LYS A N 1
ATOM 1217 C CA . LYS A 1 158 ? -5.690 -15.276 0.527 1.00 98.25 158 LYS A CA 1
ATOM 1218 C C . LYS A 1 158 ? -6.870 -14.343 0.260 1.00 98.25 158 LYS A C 1
ATOM 1220 O O . LYS A 1 158 ? -7.036 -13.904 -0.869 1.00 98.25 158 LYS A O 1
ATOM 1225 N N . LYS A 1 159 ? -7.600 -13.939 1.306 1.00 98.25 159 LYS A N 1
ATOM 1226 C CA . LYS A 1 159 ? -8.744 -13.017 1.189 1.00 98.25 159 LYS A CA 1
ATOM 1227 C C . LYS A 1 159 ? -8.364 -11.679 0.559 1.00 98.25 159 LYS A C 1
ATOM 1229 O O . LYS A 1 159 ? -9.128 -11.136 -0.232 1.00 98.25 159 LYS A O 1
ATOM 1234 N N . ILE A 1 160 ? -7.185 -11.146 0.883 1.00 98.38 160 ILE A N 1
ATOM 1235 C CA . ILE A 1 160 ? -6.675 -9.929 0.243 1.00 98.38 160 ILE A CA 1
ATOM 1236 C C . ILE A 1 160 ? -6.417 -10.179 -1.245 1.00 98.38 160 ILE A C 1
ATOM 1238 O O . ILE A 1 160 ? -6.884 -9.407 -2.076 1.00 98.38 160 ILE A O 1
ATOM 1242 N N . ASN A 1 161 ? -5.713 -11.259 -1.591 1.00 98.50 161 ASN A N 1
ATOM 1243 C CA . ASN A 1 161 ? -5.414 -11.598 -2.983 1.00 98.50 161 ASN A CA 1
ATOM 1244 C C . ASN A 1 161 ? -6.670 -11.899 -3.818 1.00 98.50 161 ASN A C 1
ATOM 1246 O O . ASN A 1 161 ? -6.691 -11.543 -4.994 1.00 98.50 161 ASN A O 1
ATOM 1250 N N . ASP A 1 162 ? -7.713 -12.479 -3.220 1.00 98.38 162 ASP A N 1
ATOM 1251 C CA . ASP A 1 162 ? -9.008 -12.732 -3.871 1.00 98.38 162 ASP A CA 1
ATOM 1252 C C . ASP A 1 162 ? -9.722 -11.422 -4.264 1.00 98.38 162 ASP A C 1
ATOM 1254 O O . ASP A 1 162 ? -10.496 -11.394 -5.218 1.00 98.38 162 ASP A O 1
ATOM 1258 N N . ASN A 1 163 ? -9.420 -10.318 -3.569 1.00 97.94 163 ASN A N 1
ATOM 1259 C CA . ASN A 1 163 ? -9.925 -8.974 -3.867 1.00 97.94 163 ASN A CA 1
ATOM 1260 C C . ASN A 1 163 ? -8.948 -8.127 -4.706 1.00 97.94 163 ASN A C 1
ATOM 1262 O O . ASN A 1 163 ? -9.218 -6.955 -4.972 1.00 97.94 163 ASN A O 1
ATOM 1266 N N . LEU A 1 164 ? -7.808 -8.688 -5.123 1.00 97.50 164 LEU A N 1
ATOM 1267 C CA . LEU A 1 164 ? -6.813 -8.002 -5.945 1.00 97.50 164 LEU A CA 1
ATOM 1268 C C . LEU A 1 164 ? -6.868 -8.467 -7.396 1.00 97.50 164 LEU A C 1
ATOM 1270 O O . LEU A 1 164 ? -6.968 -9.656 -7.706 1.00 97.50 164 LEU A O 1
ATOM 1274 N N . ASN A 1 165 ? -6.663 -7.520 -8.309 1.00 95.38 165 ASN A N 1
ATOM 1275 C CA . ASN A 1 165 ? -6.399 -7.853 -9.701 1.00 95.38 165 ASN A CA 1
ATOM 1276 C C . ASN A 1 165 ? -5.178 -8.800 -9.797 1.00 95.38 165 ASN A C 1
ATOM 1278 O O . ASN A 1 165 ? -4.194 -8.558 -9.097 1.00 95.38 165 ASN A O 1
ATOM 1282 N N . PRO A 1 166 ? -5.192 -9.826 -10.675 1.00 95.56 166 PRO A N 1
ATOM 1283 C CA . PRO A 1 166 ? -4.074 -10.748 -10.888 1.00 95.56 166 PRO A CA 1
ATOM 1284 C C . PRO A 1 166 ? -2.681 -10.131 -11.003 1.00 95.56 166 PRO A C 1
ATOM 1286 O O . PRO A 1 166 ? -1.699 -10.752 -10.606 1.00 95.56 166 PRO A O 1
ATOM 1289 N N . GLN A 1 167 ? -2.599 -8.902 -11.505 1.00 96.38 167 GLN A N 1
ATOM 1290 C CA . GLN A 1 167 ? -1.348 -8.173 -11.659 1.00 96.38 167 GLN A CA 1
ATOM 1291 C C . GLN A 1 167 ? -0.751 -7.617 -10.358 1.00 96.38 167 GLN A C 1
ATOM 1293 O O . GLN A 1 167 ? 0.361 -7.107 -10.410 1.00 96.38 167 GLN A O 1
ATOM 1298 N N . ILE A 1 168 ? -1.465 -7.667 -9.227 1.00 98.38 168 ILE A N 1
ATOM 1299 C CA . ILE A 1 168 ? -0.986 -7.270 -7.895 1.00 98.38 168 ILE A CA 1
ATOM 1300 C C . ILE A 1 168 ? -1.125 -8.475 -6.967 1.00 98.38 168 ILE A C 1
ATOM 1302 O O . ILE A 1 168 ? -2.183 -9.105 -6.894 1.00 98.38 168 ILE A O 1
ATOM 1306 N N . ARG A 1 169 ? -0.064 -8.801 -6.234 1.00 98.31 169 ARG A N 1
ATOM 1307 C CA . ARG A 1 169 ? -0.053 -9.909 -5.279 1.00 98.31 169 ARG A CA 1
ATOM 1308 C C . ARG A 1 169 ? 0.570 -9.500 -3.961 1.00 98.31 169 ARG A C 1
ATOM 1310 O O . ARG A 1 169 ? 1.613 -8.854 -3.925 1.00 98.31 169 ARG A O 1
ATOM 1317 N N . VAL A 1 170 ? -0.069 -9.922 -2.878 1.00 98.50 170 VAL A N 1
ATOM 1318 C CA . VAL A 1 170 ? 0.521 -9.961 -1.544 1.00 98.50 170 VAL A CA 1
ATOM 1319 C C . VAL A 1 170 ? 1.185 -11.318 -1.380 1.00 98.50 170 VAL A C 1
ATOM 1321 O O . VAL A 1 170 ? 0.509 -12.346 -1.407 1.00 98.50 170 VAL A O 1
ATOM 1324 N N . TRP A 1 171 ? 2.501 -11.312 -1.202 1.00 98.12 171 TRP A N 1
ATOM 1325 C CA . TRP A 1 171 ? 3.273 -12.527 -0.947 1.00 98.12 171 TRP A CA 1
ATOM 1326 C C . TRP A 1 171 ? 3.073 -13.023 0.485 1.00 98.12 171 TRP A C 1
ATOM 1328 O O . TRP A 1 171 ? 2.986 -14.219 0.731 1.00 98.12 171 TRP A O 1
ATOM 1338 N N . GLY A 1 172 ? 2.981 -12.086 1.427 1.00 98.00 172 GLY A N 1
ATOM 1339 C CA . GLY A 1 172 ? 2.819 -12.369 2.844 1.00 98.00 172 GLY A CA 1
ATOM 1340 C C . GLY A 1 172 ? 2.983 -11.113 3.689 1.00 98.00 172 GLY A C 1
ATOM 1341 O O . GLY A 1 172 ? 3.159 -10.003 3.170 1.00 98.00 172 GLY A O 1
ATOM 1342 N N . TYR A 1 173 ? 2.926 -11.290 5.005 1.00 98.31 173 TYR A N 1
ATOM 1343 C CA . TYR A 1 173 ? 3.157 -10.219 5.963 1.00 98.31 173 TYR A CA 1
ATOM 1344 C C . TYR A 1 173 ? 3.907 -10.725 7.190 1.00 98.31 173 TYR A C 1
ATOM 1346 O O . TYR A 1 173 ? 3.818 -11.894 7.544 1.00 98.31 173 TYR A O 1
ATOM 1354 N N . GLU A 1 174 ? 4.565 -9.798 7.876 1.00 98.00 174 GLU A N 1
ATOM 1355 C CA . GLU A 1 174 ? 5.186 -10.024 9.175 1.00 98.00 174 GLU A CA 1
ATOM 1356 C C . GLU A 1 174 ? 4.680 -9.006 10.190 1.00 98.00 174 GLU A C 1
ATOM 1358 O O . GLU A 1 174 ? 4.534 -7.814 9.891 1.00 98.00 174 GLU A O 1
ATOM 1363 N N . THR A 1 175 ? 4.405 -9.459 11.414 1.00 97.88 175 THR A N 1
ATOM 1364 C CA . THR A 1 175 ? 4.051 -8.545 12.505 1.00 97.88 175 THR A CA 1
ATOM 1365 C C . THR A 1 175 ? 5.297 -7.850 13.030 1.00 97.88 175 THR A C 1
ATOM 1367 O O . THR A 1 175 ? 6.302 -8.490 13.319 1.00 97.88 175 THR A O 1
ATOM 1370 N N . VAL A 1 176 ? 5.224 -6.532 13.192 1.00 97.75 176 VAL A N 1
ATOM 1371 C CA . VAL A 1 176 ? 6.371 -5.697 13.560 1.00 97.75 176 VAL A CA 1
ATOM 1372 C C . VAL A 1 176 ? 6.052 -4.816 14.764 1.00 97.75 176 VAL A C 1
ATOM 1374 O O . VAL A 1 176 ? 4.904 -4.669 15.197 1.00 97.75 176 VAL A O 1
ATOM 1377 N N . THR A 1 177 ? 7.084 -4.185 15.319 1.00 96.81 177 THR A N 1
ATOM 1378 C CA . THR A 1 177 ? 6.917 -3.243 16.427 1.00 96.81 177 THR A CA 1
ATOM 1379 C C . THR A 1 177 ? 6.114 -2.010 15.996 1.00 96.81 177 THR A C 1
ATOM 1381 O O . THR A 1 177 ? 6.102 -1.607 14.832 1.00 96.81 177 THR A O 1
ATOM 1384 N N . LYS A 1 178 ? 5.445 -1.352 16.952 1.00 93.94 178 LYS A N 1
ATOM 1385 C CA . LYS A 1 178 ? 4.575 -0.188 16.679 1.00 93.94 178 LYS A CA 1
ATOM 1386 C C . LYS A 1 178 ? 5.293 0.974 15.974 1.00 93.94 178 LYS A C 1
ATOM 1388 O O . LYS A 1 178 ? 4.633 1.733 15.270 1.00 93.94 178 LYS A O 1
ATOM 1393 N N . GLY A 1 179 ? 6.603 1.118 16.190 1.00 93.69 179 GLY A N 1
ATOM 1394 C CA . GLY A 1 179 ? 7.440 2.167 15.600 1.00 93.69 179 GLY A CA 1
ATOM 1395 C C . GLY A 1 179 ? 8.081 1.795 14.262 1.00 93.69 179 GLY A C 1
ATOM 1396 O O . GLY A 1 179 ? 8.783 2.622 13.691 1.00 93.69 179 GLY A O 1
ATOM 1397 N N . PHE A 1 180 ? 7.862 0.578 13.759 1.00 96.06 180 PHE A N 1
ATOM 1398 C CA . PHE A 1 180 ? 8.438 0.143 12.494 1.00 96.06 180 PHE A CA 1
ATOM 1399 C C . PHE A 1 180 ? 7.911 0.980 11.320 1.00 96.06 180 PHE A C 1
ATOM 1401 O O . PHE A 1 180 ? 6.701 1.178 11.159 1.00 96.06 180 PHE A O 1
ATOM 1408 N N . SER A 1 181 ? 8.832 1.415 10.466 1.00 95.94 181 SER A N 1
ATOM 1409 C CA . SER A 1 181 ? 8.551 2.079 9.199 1.00 95.94 181 SER A CA 1
ATOM 1410 C C . SER A 1 181 ? 9.432 1.459 8.127 1.00 95.94 181 SER A C 1
ATOM 1412 O O . SER A 1 181 ? 10.653 1.607 8.167 1.00 95.94 181 SER A O 1
ATOM 1414 N N . CYS A 1 182 ? 8.810 0.794 7.152 1.00 95.81 182 CYS A N 1
ATOM 1415 C CA . CYS A 1 182 ? 9.532 0.172 6.041 1.00 95.81 182 CYS A CA 1
ATOM 1416 C C . CYS A 1 182 ? 10.330 1.191 5.214 1.00 95.81 182 CYS A C 1
ATOM 1418 O O . CYS A 1 182 ? 11.322 0.828 4.607 1.00 95.81 182 CYS A O 1
ATOM 1420 N N . TYR A 1 183 ? 9.930 2.468 5.208 1.00 95.50 183 TYR A N 1
ATOM 1421 C CA . TYR A 1 183 ? 10.678 3.533 4.540 1.00 95.50 183 TYR A CA 1
ATOM 1422 C C . TYR A 1 183 ? 11.949 3.923 5.299 1.00 95.50 183 TYR A C 1
ATOM 1424 O O . TYR A 1 183 ? 13.000 4.089 4.694 1.00 95.50 183 TYR A O 1
ATOM 1432 N N . GLN A 1 184 ? 11.841 4.110 6.618 1.00 95.38 184 GLN A N 1
ATOM 1433 C CA . GLN A 1 184 ? 12.941 4.640 7.434 1.00 95.38 184 GLN A CA 1
ATOM 1434 C C . GLN A 1 184 ? 13.999 3.586 7.758 1.00 95.38 184 GLN A C 1
ATOM 1436 O O . GLN A 1 184 ? 15.144 3.945 8.002 1.00 95.38 184 GLN A O 1
ATOM 1441 N N . LEU A 1 185 ? 13.600 2.314 7.804 1.00 95.25 185 LEU A N 1
ATOM 1442 C CA . LEU A 1 185 ? 14.489 1.194 8.112 1.00 95.25 185 LEU A CA 1
ATOM 1443 C C . LEU A 1 185 ? 15.079 0.527 6.863 1.00 95.25 185 LEU A C 1
ATOM 1445 O O . LEU A 1 185 ? 15.912 -0.358 7.001 1.00 95.25 185 LEU A O 1
ATOM 1449 N N . CYS A 1 186 ? 14.655 0.934 5.665 1.00 95.44 186 CYS A N 1
ATOM 1450 C CA . CYS A 1 186 ? 15.257 0.481 4.416 1.00 95.44 186 CYS A CA 1
ATOM 1451 C C . CYS A 1 186 ? 16.643 1.111 4.251 1.00 95.44 186 CYS A C 1
ATOM 1453 O O . CYS A 1 186 ? 16.775 2.335 4.269 1.00 95.44 186 CYS A O 1
ATOM 1455 N N . ASP A 1 187 ? 17.653 0.275 4.050 1.00 96.19 187 ASP A N 1
ATOM 1456 C CA . ASP A 1 187 ? 19.044 0.661 3.819 1.00 96.19 187 ASP A CA 1
ATOM 1457 C C . ASP A 1 187 ? 19.370 0.753 2.321 1.00 96.19 187 ASP A C 1
ATOM 1459 O O . ASP A 1 187 ? 20.007 1.707 1.875 1.00 96.19 187 ASP A O 1
ATOM 1463 N N . SER A 1 188 ? 18.885 -0.207 1.532 1.00 96.19 188 SER A N 1
ATOM 1464 C CA . SER A 1 188 ? 19.177 -0.330 0.108 1.00 96.19 188 SER A CA 1
ATOM 1465 C C . SER A 1 188 ? 17.966 -0.822 -0.684 1.00 96.19 188 SER A C 1
ATOM 1467 O O . SER A 1 188 ? 16.996 -1.353 -0.143 1.00 96.19 188 SER A O 1
ATOM 1469 N N . ARG A 1 189 ? 17.991 -0.573 -1.996 1.00 95.94 189 ARG A N 1
ATOM 1470 C CA . ARG A 1 189 ? 16.957 -0.994 -2.945 1.00 95.94 189 ARG A CA 1
ATOM 1471 C C . ARG A 1 189 ? 17.651 -1.497 -4.199 1.00 95.94 189 ARG A C 1
ATOM 1473 O O . ARG A 1 189 ? 18.542 -0.820 -4.704 1.00 95.94 189 ARG A O 1
ATOM 1480 N N . MET A 1 190 ? 17.216 -2.645 -4.697 1.00 97.00 190 MET A N 1
ATOM 1481 C CA . MET A 1 190 ? 17.712 -3.225 -5.940 1.00 97.00 190 MET A CA 1
ATOM 1482 C C . MET A 1 190 ? 16.681 -3.008 -7.042 1.00 97.00 190 MET A C 1
ATOM 1484 O O . MET A 1 190 ? 15.489 -3.228 -6.827 1.00 97.00 190 MET A O 1
ATOM 1488 N N . TYR A 1 191 ? 17.151 -2.564 -8.205 1.00 97.19 191 TYR A N 1
ATOM 1489 C CA . TYR A 1 191 ? 16.338 -2.387 -9.401 1.00 97.19 191 TYR A CA 1
ATOM 1490 C C . TYR A 1 191 ? 16.979 -3.145 -10.553 1.00 97.19 191 TYR A C 1
ATOM 1492 O O . TYR A 1 191 ? 18.186 -3.046 -10.769 1.00 97.19 191 TYR A O 1
ATOM 1500 N N . GLU A 1 192 ? 16.151 -3.857 -11.304 1.00 96.81 192 GLU A N 1
ATOM 1501 C CA . GLU A 1 192 ? 16.544 -4.546 -12.525 1.00 96.81 192 GLU A CA 1
ATOM 1502 C C . GLU A 1 192 ? 15.801 -3.912 -13.699 1.00 96.81 192 GLU A C 1
ATOM 1504 O O . GLU A 1 192 ? 14.594 -3.669 -13.627 1.00 96.81 192 GLU A O 1
ATOM 1509 N N . TYR A 1 193 ? 16.532 -3.623 -14.775 1.00 96.50 193 TYR A N 1
ATOM 1510 C CA . TYR A 1 193 ? 15.977 -3.062 -16.001 1.00 96.50 193 TYR A CA 1
ATOM 1511 C C . TYR A 1 193 ? 16.030 -4.107 -17.108 1.00 96.50 193 TYR A C 1
ATOM 1513 O O . TYR A 1 193 ? 17.106 -4.535 -17.522 1.00 96.50 193 TYR A O 1
ATOM 1521 N N . LEU A 1 194 ? 14.857 -4.489 -17.609 1.00 95.94 194 LEU A N 1
ATOM 1522 C CA . LEU A 1 194 ? 14.737 -5.309 -18.806 1.00 95.94 194 LEU A CA 1
ATOM 1523 C C . LEU A 1 194 ? 14.772 -4.395 -20.032 1.00 95.94 194 LEU A C 1
ATOM 1525 O O . LEU A 1 194 ? 13.841 -3.626 -20.263 1.00 95.94 194 LEU A O 1
ATOM 1529 N N . ILE A 1 195 ? 15.852 -4.479 -20.806 1.00 96.12 195 ILE A N 1
ATOM 1530 C CA . ILE A 1 195 ? 16.075 -3.655 -21.998 1.00 96.12 195 ILE A CA 1
ATOM 1531 C C . ILE A 1 195 ? 16.308 -4.587 -23.195 1.00 96.12 195 ILE A C 1
ATOM 1533 O O . ILE A 1 195 ? 17.104 -5.524 -23.080 1.00 96.12 195 ILE A O 1
ATOM 1537 N N . PRO A 1 196 ? 15.651 -4.363 -24.349 1.00 96.94 196 PRO A N 1
ATOM 1538 C CA . PRO A 1 196 ? 15.952 -5.107 -25.566 1.00 96.94 196 PRO A CA 1
ATOM 1539 C C . PRO A 1 196 ? 17.417 -4.939 -25.988 1.00 96.94 196 PRO A C 1
ATOM 1541 O O . PRO A 1 196 ? 17.940 -3.828 -26.028 1.00 96.94 196 PRO A O 1
ATOM 1544 N N . THR A 1 197 ? 18.082 -6.028 -26.373 1.00 96.69 197 THR A N 1
ATOM 1545 C CA . THR A 1 197 ? 19.522 -6.006 -26.696 1.00 96.69 197 THR A CA 1
ATOM 1546 C C . THR A 1 197 ? 19.874 -5.102 -27.880 1.00 96.69 197 THR A C 1
ATOM 1548 O O . THR A 1 197 ? 20.972 -4.555 -27.925 1.00 96.69 197 THR A O 1
ATOM 1551 N N . HIS A 1 198 ? 18.941 -4.875 -28.811 1.00 93.94 198 HIS A N 1
ATOM 1552 C CA . HIS A 1 198 ? 19.148 -3.981 -29.954 1.00 93.94 198 HIS A CA 1
ATOM 1553 C C . HIS A 1 198 ? 19.282 -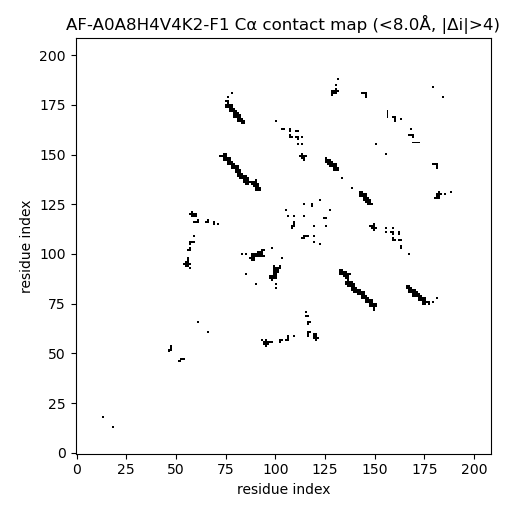2.500 -29.563 1.00 93.94 198 HIS A C 1
ATOM 1555 O O . HIS A 1 198 ? 19.794 -1.716 -30.356 1.00 93.94 198 HIS A O 1
ATOM 1561 N N . CYS A 1 199 ? 18.874 -2.103 -28.351 1.00 93.94 199 CYS A N 1
ATOM 1562 C CA . CYS A 1 199 ? 19.102 -0.748 -27.839 1.00 93.94 199 CYS A CA 1
ATOM 1563 C C . CYS A 1 199 ? 20.592 -0.436 -27.626 1.00 93.94 199 CYS A C 1
ATOM 1565 O O . CYS A 1 199 ? 20.952 0.728 -27.486 1.00 93.94 199 CYS A O 1
ATOM 1567 N N . PHE A 1 200 ? 21.450 -1.461 -27.602 1.00 93.50 200 PHE A N 1
ATOM 1568 C CA . PHE A 1 200 ? 22.901 -1.318 -27.490 1.00 93.50 200 PHE A CA 1
ATOM 1569 C C . PHE A 1 200 ? 23.618 -1.325 -28.845 1.00 93.50 200 PHE A C 1
ATOM 1571 O O . PHE A 1 200 ? 24.848 -1.296 -28.881 1.00 93.50 200 PHE A O 1
ATOM 1578 N N . LEU A 1 201 ? 22.882 -1.383 -29.961 1.00 93.12 201 LEU A N 1
ATOM 1579 C CA . LEU A 1 201 ? 23.490 -1.226 -31.278 1.00 93.12 201 LEU A CA 1
ATOM 1580 C C . LEU A 1 201 ? 24.048 0.196 -31.423 1.00 93.12 201 LEU A C 1
ATOM 1582 O O . LEU A 1 201 ? 23.419 1.150 -30.955 1.00 93.12 201 LEU A O 1
ATOM 1586 N N . PRO A 1 202 ? 25.213 0.362 -32.075 1.00 90.44 202 PRO A N 1
ATOM 1587 C CA . PRO A 1 202 ? 25.722 1.689 -32.372 1.00 90.44 202 PRO A CA 1
ATOM 1588 C C . PRO A 1 202 ? 24.719 2.450 -33.254 1.00 90.44 202 PRO A C 1
ATOM 1590 O O . PRO A 1 202 ? 23.959 1.827 -34.006 1.00 90.44 202 PRO A O 1
ATOM 1593 N N . PRO A 1 203 ? 24.715 3.793 -33.192 1.00 88.50 203 PRO A N 1
ATOM 1594 C CA . PRO A 1 203 ? 23.921 4.591 -34.113 1.00 88.50 203 PRO A CA 1
ATOM 1595 C C . PRO A 1 203 ? 24.277 4.227 -35.558 1.00 88.50 203 PRO A C 1
ATOM 1597 O O . PRO A 1 203 ? 25.407 3.832 -35.859 1.00 88.50 203 PRO A O 1
ATOM 1600 N N . HIS A 1 204 ? 23.299 4.347 -36.456 1.00 87.12 204 HIS A N 1
ATOM 1601 C CA . HIS A 1 204 ? 23.525 4.067 -37.869 1.00 87.12 204 HIS A CA 1
ATOM 1602 C C . HIS A 1 204 ? 24.695 4.929 -38.390 1.00 87.12 204 HIS A C 1
ATOM 1604 O O . HIS A 1 204 ? 24.775 6.097 -38.014 1.00 87.12 204 HIS A O 1
ATOM 1610 N N . PRO A 1 205 ? 25.582 4.421 -39.268 1.00 86.94 205 PRO A N 1
ATOM 1611 C CA . PRO A 1 205 ? 26.747 5.179 -39.744 1.00 86.94 205 PRO A CA 1
ATOM 1612 C C . PRO A 1 205 ? 26.425 6.520 -40.425 1.00 86.94 205 PRO A C 1
ATOM 1614 O O . PRO A 1 205 ? 27.294 7.375 -40.543 1.00 86.94 205 PRO A O 1
ATOM 1617 N N . SER A 1 206 ? 25.183 6.706 -40.882 1.00 88.69 206 SER A N 1
ATOM 1618 C CA . SER A 1 206 ? 24.688 7.967 -41.456 1.00 88.69 206 SER A CA 1
ATOM 1619 C C . SER A 1 206 ? 24.065 8.921 -40.429 1.00 88.69 206 SER A C 1
ATOM 1621 O O . SER A 1 206 ? 23.581 9.987 -40.802 1.00 88.69 206 SER A O 1
ATOM 1623 N N . THR A 1 207 ? 23.990 8.528 -39.158 1.00 85.81 207 THR A N 1
ATOM 1624 C CA . THR A 1 207 ? 23.503 9.382 -38.077 1.00 85.81 207 THR A CA 1
ATOM 1625 C C . THR A 1 207 ? 24.645 10.287 -37.632 1.00 85.81 207 THR A C 1
ATOM 1627 O O . THR A 1 207 ? 25.610 9.832 -37.024 1.00 85.81 207 THR A O 1
ATOM 1630 N N . HIS A 1 208 ? 24.521 11.579 -37.919 1.00 77.62 208 HIS A N 1
ATOM 1631 C CA . HIS A 1 208 ? 25.368 12.612 -37.335 1.00 77.62 208 HIS A CA 1
ATOM 1632 C C . HIS A 1 208 ? 24.724 13.042 -36.011 1.00 77.62 208 HIS A C 1
ATOM 1634 O O . HIS A 1 208 ? 23.695 13.716 -36.025 1.00 77.62 208 HIS A O 1
ATOM 1640 N N . LEU A 1 209 ? 25.265 12.565 -34.887 1.00 60.56 209 LEU A N 1
ATOM 1641 C CA . LEU A 1 209 ? 24.983 13.137 -33.565 1.00 60.56 209 LEU A CA 1
ATOM 1642 C C . LEU A 1 209 ? 25.810 14.408 -33.363 1.00 60.56 209 LEU A C 1
ATOM 1644 O O . LEU A 1 209 ? 26.978 14.412 -33.815 1.00 60.56 209 LEU A O 1
#

Mean predicted aligned error: 9.91 Å

Radius of gyration: 22.57 Å; Cα contacts (8 Å, |Δi|>4): 273; chains: 1; bounding box: 53×45×80 Å